Protein AF-A0A0L6VS07-F1 (afdb_monomer)

Sequence (181 aa):
RLATEENLHQKQARLDAAVGQQNQNPTPQIAPAPPTTSSPNYMVLAKPQPFNRTCGAGAETFVGQILLHTVTYPESFPTNSSKVAFAVSFMTDYA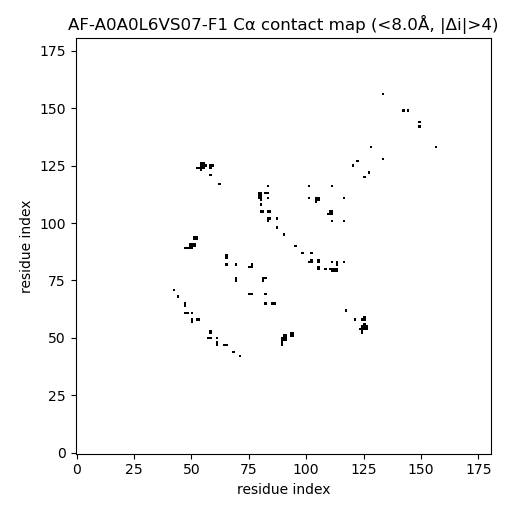TSWYQPYLMKVFNEEEVAFNKFLDNFNSIFFDQNHQHHVEFTLQFLRQTGTVFDFTQELNSHASTQHPVHLPPDYASDGPESSPEN

Secondary structure (DSSP, 8-state):
-HHHHHHHHHHHHHHHHHHHHTT-------PPPPP---------PPPPPPB----THHHHHHHHHHHHHHHH-TTT--SHHHHHHHHHHTB-GGGHHHHHHHHHHHHTT----HHHHHHHHHHHHS-THHHHHHHHHHHH----S-HHHHHHHHHHHHTTS--------------------

Solvent-accessible surface area (backbone atoms only — not comparable to full-atom values): 11532 Å² total; per-residue (Å²): 124,65,77,62,57,54,56,50,54,54,54,49,54,53,51,56,53,54,60,62,61,76,72,67,77,76,78,84,74,86,64,79,75,76,77,81,71,70,72,75,86,69,84,83,74,81,80,72,72,71,43,83,81,50,55,32,71,56,35,52,52,47,52,51,45,48,53,51,49,46,70,75,38,41,87,80,32,80,42,41,41,49,49,46,53,54,52,55,73,35,51,39,82,91,49,44,85,75,51,43,69,57,53,51,30,49,75,70,70,43,95,48,58,46,65,63,52,50,54,57,48,42,74,72,27,41,53,80,44,69,62,53,48,52,52,48,50,60,74,66,63,67,87,85,69,56,73,64,59,52,50,54,56,52,49,67,66,54,68,78,60,77,79,82,81,75,80,95,81,85,79,87,82,84,90,82,80,86,82,90,134

pLDDT: mean 73.07, std 17.61, range [37.69, 96.25]

InterPro domains:
  IPR005162 Retrotransposon-derived protein PEG10, N-terminal capsid-like domain [PF03732] (86-158)

Structure (mmCIF, N/CA/C/O backbone):
data_AF-A0A0L6VS07-F1
#
_entry.id   AF-A0A0L6VS07-F1
#
loop_
_atom_site.group_PDB
_atom_site.id
_atom_site.type_symbol
_atom_site.label_atom_id
_atom_site.label_alt_id
_atom_site.label_comp_id
_atom_site.label_asym_id
_atom_site.label_entity_id
_atom_site.label_seq_id
_atom_site.pdbx_PDB_ins_code
_atom_site.Cartn_x
_atom_site.Cartn_y
_atom_site.Cartn_z
_atom_site.occupancy
_atom_site.B_iso_or_equiv
_atom_site.auth_seq_id
_atom_site.auth_comp_id
_atom_site.auth_asym_id
_atom_site.auth_atom_id
_atom_site.pdbx_PDB_model_num
ATOM 1 N N . ARG A 1 1 ? 7.712 -14.337 71.228 1.00 56.78 1 ARG A N 1
ATOM 2 C CA . ARG A 1 1 ? 7.601 -15.714 70.682 1.00 56.78 1 ARG A CA 1
ATOM 3 C C . ARG A 1 1 ? 6.186 -16.046 70.173 1.00 56.78 1 ARG A C 1
ATOM 5 O O . ARG A 1 1 ? 6.110 -16.838 69.255 1.00 56.78 1 ARG A O 1
ATOM 12 N N . LEU A 1 2 ? 5.112 -15.393 70.658 1.00 57.91 2 LEU A N 1
ATOM 13 C CA . LEU A 1 2 ? 3.721 -15.639 70.212 1.00 57.91 2 LEU A CA 1
ATOM 14 C C . LEU A 1 2 ? 3.384 -15.223 68.760 1.00 57.91 2 LEU A C 1
ATOM 16 O O . LEU A 1 2 ? 2.646 -15.930 68.087 1.00 57.91 2 LEU A O 1
ATOM 20 N N . ALA A 1 3 ? 3.925 -14.108 68.252 1.00 60.81 3 ALA A N 1
ATOM 21 C CA . ALA A 1 3 ? 3.501 -13.552 66.954 1.00 60.81 3 ALA A CA 1
ATOM 22 C C . ALA A 1 3 ? 3.814 -14.450 65.735 1.00 60.81 3 ALA A C 1
ATOM 24 O O . ALA A 1 3 ? 3.214 -14.311 64.672 1.00 60.81 3 ALA A O 1
ATOM 25 N N . THR A 1 4 ? 4.766 -15.375 65.870 1.00 65.38 4 THR A N 1
ATOM 26 C CA . THR A 1 4 ? 5.178 -16.270 64.779 1.00 65.38 4 THR A CA 1
ATOM 27 C C . THR A 1 4 ? 4.277 -17.502 64.678 1.00 65.38 4 THR A C 1
ATOM 29 O O . THR A 1 4 ? 4.000 -17.966 63.574 1.00 65.38 4 THR A O 1
ATOM 32 N N . GLU A 1 5 ? 3.775 -18.005 65.807 1.00 70.19 5 GLU A N 1
ATOM 33 C CA . GLU A 1 5 ? 2.880 -19.169 65.848 1.00 70.19 5 GLU A CA 1
ATOM 34 C C . GLU A 1 5 ? 1.471 -18.814 65.361 1.00 70.19 5 GLU A C 1
ATOM 36 O O . GLU A 1 5 ? 0.843 -19.609 64.665 1.00 70.19 5 GLU A O 1
ATOM 41 N N . GLU A 1 6 ? 0.996 -17.599 65.644 1.00 73.75 6 GLU A N 1
ATOM 42 C CA . GLU A 1 6 ? -0.295 -17.106 65.150 1.00 73.75 6 GLU A CA 1
ATOM 43 C C . GLU A 1 6 ? -0.308 -16.988 63.615 1.00 73.75 6 GLU A C 1
ATOM 45 O O . GLU A 1 6 ? -1.257 -17.415 62.953 1.00 73.75 6 GLU A O 1
ATOM 50 N N . ASN A 1 7 ? 0.796 -16.520 63.018 1.00 76.50 7 ASN A N 1
ATOM 51 C CA . ASN A 1 7 ? 0.923 -16.430 61.561 1.00 76.50 7 ASN A CA 1
ATOM 52 C C . ASN A 1 7 ? 0.894 -17.809 60.881 1.00 76.50 7 ASN A C 1
ATOM 54 O O . ASN A 1 7 ? 0.368 -17.942 59.775 1.00 76.50 7 ASN A O 1
ATOM 58 N N . LEU A 1 8 ? 1.449 -18.832 61.538 1.00 77.88 8 LEU A N 1
ATOM 59 C CA . LEU A 1 8 ? 1.478 -20.195 61.013 1.00 77.88 8 LEU A CA 1
ATOM 60 C C . LEU A 1 8 ? 0.082 -20.831 61.041 1.00 77.88 8 LEU A C 1
ATOM 62 O O . LEU A 1 8 ? -0.368 -21.357 60.023 1.00 77.88 8 LEU A O 1
ATOM 66 N N . HIS A 1 9 ? -0.637 -20.702 62.160 1.00 81.50 9 HIS A N 1
ATOM 67 C CA . HIS A 1 9 ? -2.010 -21.203 62.277 1.00 81.50 9 HIS A CA 1
ATOM 68 C C . HIS A 1 9 ? -2.953 -20.520 61.284 1.00 81.50 9 HIS A C 1
ATOM 70 O O . HIS A 1 9 ? -3.783 -21.179 60.659 1.00 81.50 9 HIS A O 1
ATOM 76 N N . GLN A 1 10 ? -2.791 -19.213 61.064 1.00 79.81 10 GLN A N 1
ATOM 77 C CA . GLN A 1 10 ? -3.632 -18.491 60.117 1.00 79.81 10 GLN A CA 1
ATOM 78 C C . GLN A 1 10 ? -3.343 -18.866 58.659 1.00 79.81 10 GLN A C 1
ATOM 80 O O . GLN A 1 10 ? -4.262 -18.920 57.841 1.00 79.81 10 GLN A O 1
ATOM 85 N N . LYS A 1 11 ? -2.085 -19.167 58.317 1.00 82.88 11 LYS A N 1
ATOM 86 C CA . LYS A 1 11 ? -1.737 -19.683 56.986 1.00 82.88 11 LYS A CA 1
ATOM 87 C C . LYS A 1 11 ? -2.314 -21.077 56.747 1.00 82.88 11 LYS A C 1
ATOM 89 O O . LYS A 1 11 ? -2.830 -21.314 55.657 1.00 82.88 11 LYS A O 1
ATOM 94 N N . GLN A 1 12 ? -2.303 -21.947 57.758 1.00 81.69 12 GLN A N 1
ATOM 95 C CA . GLN A 1 12 ? -2.906 -23.277 57.655 1.00 81.69 12 GLN A CA 1
ATOM 96 C C . GLN A 1 12 ? -4.430 -23.195 57.493 1.00 81.69 12 GLN A C 1
ATOM 98 O O . GLN A 1 12 ? -4.976 -23.786 56.566 1.00 81.69 12 GLN A O 1
ATOM 103 N N . ALA A 1 13 ? -5.104 -22.355 58.285 1.00 80.19 13 ALA A N 1
ATOM 104 C CA . ALA A 1 13 ? -6.550 -22.152 58.173 1.00 80.19 13 ALA A CA 1
ATOM 105 C C . ALA A 1 13 ? -6.982 -21.654 56.779 1.00 80.19 13 ALA A C 1
ATOM 107 O O . ALA A 1 13 ? -8.045 -22.026 56.283 1.00 80.19 13 ALA A O 1
ATOM 108 N N . ARG A 1 14 ? -6.153 -20.834 56.113 1.00 81.00 14 ARG A N 1
ATOM 109 C CA . ARG A 1 14 ? -6.423 -20.371 54.739 1.00 81.00 14 ARG A CA 1
ATOM 110 C C . ARG A 1 14 ? -6.231 -21.465 53.687 1.00 81.00 14 ARG A C 1
ATOM 112 O O . ARG A 1 14 ? -6.944 -21.447 52.689 1.00 81.00 14 ARG A O 1
ATOM 119 N N . LEU A 1 15 ? -5.300 -22.396 53.900 1.00 74.38 15 LEU A N 1
ATOM 120 C CA . LEU A 1 15 ? -5.111 -23.557 53.025 1.00 74.38 15 LEU A CA 1
ATOM 121 C C . LEU A 1 15 ? -6.268 -24.551 53.175 1.00 74.38 15 LEU A C 1
ATOM 123 O O . LEU A 1 15 ? -6.828 -24.980 52.169 1.00 74.38 15 LEU A O 1
ATOM 127 N N . ASP A 1 16 ? -6.697 -24.830 54.406 1.00 72.69 16 ASP A N 1
ATOM 128 C CA . ASP A 1 16 ? -7.802 -25.758 54.675 1.00 72.69 16 ASP A CA 1
ATOM 129 C C . ASP A 1 16 ? -9.143 -25.213 54.141 1.00 72.69 16 ASP A C 1
ATOM 131 O O . ASP A 1 16 ? -9.945 -25.955 53.569 1.00 72.69 16 ASP A O 1
ATOM 135 N N . ALA A 1 17 ? -9.357 -23.893 54.231 1.00 68.94 17 ALA A N 1
ATOM 136 C CA . ALA A 1 17 ? -10.516 -23.227 53.635 1.00 68.94 17 ALA A CA 1
ATOM 137 C C . ALA A 1 17 ? -10.525 -23.305 52.096 1.00 68.94 17 ALA A C 1
ATOM 139 O O . ALA A 1 17 ? -11.590 -23.461 51.498 1.00 68.94 17 ALA A O 1
ATOM 140 N N . ALA A 1 18 ? -9.354 -23.241 51.452 1.00 63.47 18 ALA A N 1
ATOM 141 C CA . ALA A 1 18 ? -9.233 -23.352 49.998 1.00 63.47 18 ALA A CA 1
ATOM 142 C C . ALA A 1 18 ? -9.493 -24.786 49.500 1.00 63.47 18 ALA A C 1
ATOM 144 O O . ALA A 1 18 ? -10.136 -24.973 48.468 1.00 63.47 18 ALA A O 1
ATOM 145 N N . VAL A 1 19 ? -9.070 -25.802 50.262 1.00 61.16 19 VAL A N 1
ATOM 146 C CA . VAL A 1 19 ? -9.335 -27.219 49.947 1.00 61.16 19 VAL A CA 1
ATOM 147 C C . VAL A 1 19 ? -10.829 -27.549 50.073 1.00 61.16 19 VAL A C 1
ATOM 149 O O . VAL A 1 19 ? -11.368 -28.287 49.249 1.00 61.16 19 VAL A O 1
ATOM 152 N N . GLY A 1 20 ? -11.533 -26.958 51.045 1.00 55.53 20 GLY A N 1
ATOM 153 C CA . GLY A 1 20 ? -12.981 -27.140 51.216 1.00 55.53 20 GLY A CA 1
ATOM 154 C C . GLY A 1 20 ? -13.836 -26.586 50.065 1.00 55.53 20 GLY A C 1
ATOM 155 O O . GLY A 1 20 ? -14.909 -27.121 49.788 1.00 55.53 20 GLY A O 1
ATOM 156 N N . GLN A 1 21 ? -13.362 -25.553 49.358 1.00 56.59 21 GLN A N 1
ATOM 157 C CA . GLN A 1 21 ? -14.087 -24.948 48.231 1.00 56.59 21 GLN A CA 1
ATOM 158 C C . GLN A 1 21 ? -13.953 -25.736 46.920 1.00 56.59 21 GLN A C 1
ATOM 160 O O . GLN A 1 21 ? -14.794 -25.589 46.037 1.00 56.59 21 GLN A O 1
ATOM 165 N N . GLN A 1 22 ? -12.945 -26.604 46.788 1.00 52.81 22 GLN A N 1
ATOM 166 C CA . GLN A 1 22 ? -12.678 -27.319 45.536 1.00 52.81 22 GLN A CA 1
ATOM 167 C C . GLN A 1 22 ? -13.591 -28.545 45.310 1.00 52.81 22 GLN A C 1
ATOM 169 O O . GLN A 1 22 ? -13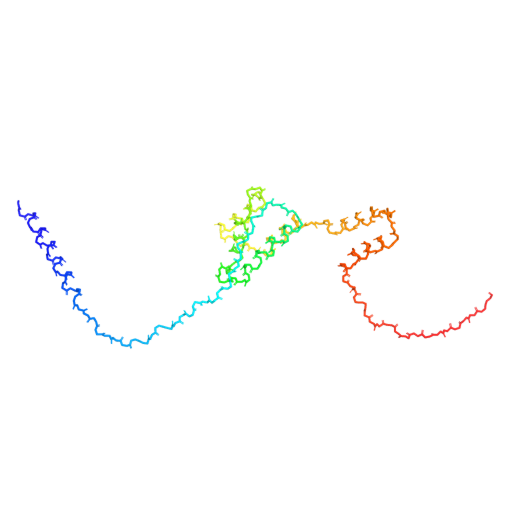.591 -29.111 44.221 1.00 52.81 22 GLN A O 1
ATOM 174 N N . ASN A 1 23 ? -14.406 -28.927 46.304 1.00 51.53 23 ASN A N 1
ATOM 175 C CA . ASN A 1 23 ? -15.312 -30.085 46.241 1.00 51.53 23 ASN A CA 1
ATOM 176 C C . ASN A 1 23 ? -16.808 -29.736 46.131 1.00 51.53 23 ASN A C 1
ATOM 178 O O . ASN A 1 23 ? -17.651 -30.630 46.216 1.00 51.53 23 ASN A O 1
ATOM 182 N N . GLN A 1 24 ? -17.173 -28.471 45.909 1.00 52.88 24 GLN A N 1
ATOM 183 C CA . GLN A 1 24 ? -18.554 -28.122 45.569 1.00 52.88 24 GLN A CA 1
ATOM 184 C C . GLN A 1 24 ? -18.716 -28.099 44.051 1.00 52.88 24 GLN A C 1
ATOM 186 O O . GLN A 1 24 ? -18.474 -27.093 43.394 1.00 52.88 24 GLN A O 1
ATOM 191 N N . ASN A 1 25 ? -19.108 -29.245 43.498 1.00 44.06 25 ASN A N 1
ATOM 192 C CA . ASN A 1 25 ? -19.519 -29.360 42.106 1.00 44.06 25 ASN A CA 1
ATOM 193 C C . ASN A 1 25 ? -20.808 -28.535 41.901 1.00 44.06 25 ASN A C 1
ATOM 195 O O . ASN A 1 25 ? -21.815 -28.852 42.542 1.00 44.06 25 ASN A O 1
ATOM 199 N N . PRO A 1 26 ? -20.830 -27.492 41.052 1.00 53.81 26 PRO A N 1
ATOM 200 C CA . PRO A 1 26 ? -22.074 -26.831 40.695 1.00 53.81 26 PRO A CA 1
ATOM 201 C C . PRO A 1 26 ? -22.934 -27.818 39.902 1.00 53.81 26 PRO A C 1
ATOM 203 O O . PRO A 1 26 ? -22.490 -28.391 38.908 1.00 53.81 26 PRO A O 1
ATOM 206 N N . THR A 1 27 ? -24.172 -28.026 40.338 1.00 47.81 27 THR A N 1
ATOM 207 C CA . THR A 1 27 ? -25.216 -28.709 39.565 1.00 47.81 27 THR A CA 1
ATOM 208 C C . THR A 1 27 ? -25.224 -28.160 38.130 1.00 47.81 27 THR A C 1
ATOM 210 O O . THR A 1 27 ? -25.251 -26.935 37.982 1.00 47.81 27 THR A O 1
ATOM 213 N N . PRO A 1 28 ? -25.206 -28.988 37.067 1.00 47.09 28 PRO A N 1
ATOM 214 C CA . PRO A 1 28 ? -25.203 -28.471 35.704 1.00 47.09 28 PRO A CA 1
ATOM 215 C C . PRO A 1 28 ? -26.540 -27.783 35.405 1.00 47.09 28 PRO A C 1
ATOM 217 O O . PRO A 1 28 ? -27.541 -28.429 35.099 1.00 47.09 28 PRO A O 1
ATOM 220 N N . GLN A 1 29 ? -26.563 -26.451 35.492 1.00 52.00 29 GLN A N 1
ATOM 221 C CA . GLN A 1 29 ? -27.559 -25.653 34.789 1.00 52.00 29 GLN A CA 1
ATOM 222 C C . GLN A 1 29 ? -27.339 -25.882 33.295 1.00 52.00 29 GLN A C 1
ATOM 224 O O . GLN A 1 29 ? -26.266 -25.588 32.768 1.00 52.00 29 GLN A O 1
ATOM 229 N N . ILE A 1 30 ? -28.358 -26.400 32.611 1.00 51.53 30 ILE A N 1
ATOM 230 C CA . ILE A 1 30 ? -28.407 -26.415 31.150 1.00 51.53 30 ILE A CA 1
ATOM 231 C C . ILE A 1 30 ? -28.605 -24.960 30.713 1.00 51.53 30 ILE A C 1
ATOM 233 O O . ILE A 1 30 ? -29.724 -24.494 30.507 1.00 51.53 30 ILE A O 1
ATOM 237 N N . ALA A 1 31 ? -27.508 -24.210 30.652 1.00 59.06 31 ALA A N 1
ATOM 238 C CA . ALA A 1 31 ? -27.459 -22.979 29.888 1.00 59.06 31 ALA A CA 1
ATOM 239 C C . ALA A 1 31 ? -27.612 -23.352 28.402 1.00 59.06 31 ALA A C 1
ATOM 241 O O . ALA A 1 31 ? -27.046 -24.366 27.976 1.00 59.06 31 ALA A O 1
ATOM 242 N N . PRO A 1 32 ? -28.356 -22.572 27.598 1.00 60.72 32 PRO A N 1
ATOM 243 C CA . PRO A 1 32 ? -28.277 -22.688 26.150 1.00 60.72 32 PRO A CA 1
ATOM 244 C C . PRO A 1 32 ? -26.802 -22.642 25.752 1.00 60.72 32 PRO A C 1
ATOM 246 O O . PRO A 1 32 ? -26.064 -21.783 26.241 1.00 60.72 32 PRO A O 1
ATOM 249 N N . ALA A 1 33 ? -26.362 -23.585 24.918 1.00 56.91 33 ALA A N 1
ATOM 250 C CA . ALA A 1 33 ? -24.998 -23.580 24.415 1.00 56.91 33 ALA A CA 1
ATOM 251 C C . ALA A 1 33 ? -24.686 -22.183 23.843 1.00 56.91 33 ALA A C 1
ATOM 253 O O . ALA A 1 33 ? -25.534 -21.636 23.126 1.00 56.91 33 ALA A O 1
ATOM 254 N N . PRO A 1 34 ? -23.519 -21.582 24.154 1.00 65.00 34 PRO A N 1
ATOM 255 C CA . PRO A 1 34 ? -23.107 -20.370 23.464 1.00 65.00 34 PRO A CA 1
ATOM 256 C C . PRO A 1 34 ? -23.174 -20.654 21.958 1.00 65.00 34 PRO A C 1
ATOM 258 O O . PRO A 1 34 ? -22.781 -21.753 21.544 1.00 65.00 34 PRO A O 1
ATOM 261 N N . PRO A 1 35 ? -23.716 -19.729 21.142 1.00 57.66 35 PRO A N 1
ATOM 262 C CA . PRO A 1 35 ? -23.771 -19.928 19.704 1.00 57.66 35 PRO A CA 1
ATOM 263 C C . PRO A 1 35 ? -22.368 -20.298 19.243 1.00 57.66 35 PRO A C 1
ATOM 265 O O . PRO A 1 35 ? -21.402 -19.610 19.574 1.00 57.66 35 PRO A O 1
ATOM 268 N N . THR A 1 36 ? -22.253 -21.425 18.542 1.00 49.78 36 THR A N 1
ATOM 269 C CA . THR A 1 36 ? -21.009 -21.813 17.894 1.00 49.78 36 THR A CA 1
ATOM 270 C C . THR A 1 36 ? -20.692 -20.690 16.923 1.00 49.78 36 THR A C 1
ATOM 272 O O . THR A 1 36 ? -21.304 -20.584 15.861 1.00 49.78 36 THR A O 1
ATOM 275 N N . THR A 1 37 ? -19.799 -19.785 17.315 1.00 47.12 37 THR A N 1
ATOM 276 C CA . THR A 1 37 ? -19.224 -18.837 16.383 1.00 47.12 37 THR A CA 1
ATOM 277 C C . THR A 1 37 ? -18.450 -19.703 15.410 1.00 47.12 37 THR A C 1
ATOM 279 O O . THR A 1 37 ? -17.384 -20.228 15.722 1.00 47.12 37 THR A O 1
ATOM 282 N N . SER A 1 38 ? -19.043 -19.940 14.239 1.00 52.75 38 SER A N 1
ATOM 283 C CA . SER A 1 38 ? -18.270 -20.335 13.075 1.00 52.75 38 SER A CA 1
ATOM 284 C C . SER A 1 38 ? -17.109 -19.357 13.042 1.00 52.75 38 SER A C 1
ATOM 286 O O . SER A 1 38 ? -17.338 -18.160 12.863 1.00 52.75 38 SER A O 1
ATOM 288 N N . SER A 1 39 ? -15.884 -19.831 13.277 1.00 60.00 39 SER A N 1
ATOM 289 C CA . SER A 1 39 ? -14.716 -19.038 12.923 1.00 60.00 39 SER A CA 1
ATOM 290 C C . SER A 1 39 ? -14.965 -18.592 11.484 1.00 60.00 39 SER A C 1
ATOM 292 O O . SER A 1 39 ? -15.303 -19.448 10.655 1.00 60.00 39 SER A O 1
ATOM 294 N N . PRO A 1 40 ? -14.959 -17.282 11.187 1.00 62.25 40 PRO A N 1
ATOM 295 C CA . PRO A 1 40 ? -15.149 -16.858 9.816 1.00 62.25 40 PRO A CA 1
ATOM 296 C C . PRO A 1 40 ? -14.072 -17.575 9.006 1.00 62.25 40 PRO A C 1
ATOM 298 O O . PRO A 1 40 ? -12.899 -17.544 9.381 1.00 62.25 40 PRO A O 1
ATOM 301 N N . ASN A 1 41 ? -14.474 -18.301 7.961 1.00 64.12 41 ASN A N 1
ATOM 302 C CA . ASN A 1 41 ? -13.536 -18.859 6.995 1.00 64.12 41 ASN A CA 1
ATOM 303 C C . ASN A 1 41 ? -12.871 -17.667 6.304 1.00 64.12 41 ASN A C 1
ATOM 305 O O . ASN A 1 41 ? -13.348 -17.192 5.276 1.00 64.12 41 ASN A O 1
ATOM 309 N N . TYR A 1 42 ? -11.825 -17.118 6.918 1.00 66.31 42 TYR A N 1
ATOM 310 C CA . TYR A 1 42 ? -11.081 -16.020 6.340 1.00 66.31 42 TYR A CA 1
ATOM 311 C C . TYR A 1 42 ? -10.216 -16.598 5.226 1.00 66.31 42 TYR A C 1
ATOM 313 O O . TYR A 1 42 ? -9.441 -17.535 5.427 1.00 66.31 42 TYR A O 1
ATOM 321 N N . MET A 1 43 ? -10.372 -16.052 4.021 1.00 79.56 43 MET A N 1
ATOM 322 C CA . MET A 1 43 ? -9.440 -16.325 2.934 1.00 79.56 43 MET A CA 1
ATOM 323 C C . MET A 1 43 ? -8.046 -15.926 3.420 1.00 79.56 43 MET A C 1
ATOM 325 O O . MET A 1 43 ? -7.904 -14.842 3.972 1.00 79.56 43 MET A O 1
ATOM 329 N N . VAL A 1 44 ? -7.032 -16.779 3.274 1.00 85.56 44 VAL A N 1
ATOM 330 C CA . VAL A 1 44 ? -5.654 -16.474 3.698 1.00 85.56 44 VAL A CA 1
ATOM 331 C C . VAL A 1 44 ? -4.879 -15.943 2.500 1.00 85.56 44 VAL A C 1
ATOM 333 O O . VAL A 1 44 ? -4.605 -16.684 1.560 1.00 85.56 44 VAL A O 1
ATOM 336 N N . LEU A 1 45 ? -4.530 -14.659 2.526 1.00 87.00 45 LEU A N 1
ATOM 337 C CA . LEU A 1 45 ? -3.692 -14.030 1.514 1.00 87.00 45 LEU A CA 1
ATOM 338 C C . LEU A 1 45 ? -2.215 -14.169 1.872 1.00 87.00 45 LEU A C 1
ATOM 340 O O . LEU A 1 45 ? -1.821 -14.089 3.037 1.00 87.00 45 LEU A O 1
ATOM 344 N N . ALA A 1 46 ? -1.379 -14.311 0.844 1.00 88.62 46 ALA A N 1
ATOM 345 C CA . ALA A 1 46 ? 0.063 -14.214 1.008 1.00 88.62 46 ALA A CA 1
ATOM 346 C C . ALA A 1 46 ? 0.446 -12.824 1.538 1.00 88.62 46 ALA A C 1
ATOM 348 O O . ALA A 1 46 ? -0.137 -11.810 1.147 1.00 88.62 46 ALA A O 1
ATOM 349 N N . LYS A 1 47 ? 1.448 -12.778 2.418 1.00 90.12 47 LYS A N 1
ATOM 350 C CA . LYS A 1 47 ? 2.012 -11.528 2.935 1.00 90.12 47 LYS A CA 1
ATOM 351 C C . LYS A 1 47 ? 2.538 -10.668 1.767 1.00 90.12 47 LYS A C 1
ATOM 353 O O . LYS A 1 47 ? 3.223 -11.226 0.905 1.00 90.12 47 LYS A O 1
ATOM 358 N N . PRO A 1 48 ? 2.263 -9.349 1.738 1.00 91.00 48 PRO A N 1
ATOM 359 C CA . PRO A 1 48 ? 2.822 -8.471 0.721 1.00 91.00 48 PRO A CA 1
ATOM 360 C C . PRO A 1 48 ? 4.350 -8.520 0.690 1.00 91.00 48 PRO A C 1
ATOM 362 O O . PRO A 1 48 ? 5.009 -8.687 1.722 1.00 91.00 48 PRO A O 1
ATOM 365 N N . GLN A 1 49 ? 4.912 -8.374 -0.504 1.00 90.81 49 GLN A N 1
ATOM 366 C CA . GLN A 1 49 ? 6.358 -8.300 -0.679 1.00 90.81 49 GLN A CA 1
ATOM 367 C C . GLN A 1 49 ? 6.874 -6.929 -0.214 1.00 90.81 49 GLN A C 1
ATOM 369 O O . GLN A 1 49 ? 6.209 -5.920 -0.464 1.00 90.81 49 GLN A O 1
ATOM 374 N N . PRO A 1 50 ? 8.049 -6.856 0.441 1.00 91.56 50 PRO A N 1
ATOM 375 C CA . PRO A 1 50 ? 8.664 -5.577 0.767 1.00 91.56 50 PRO A CA 1
ATOM 376 C C . PRO A 1 50 ? 8.923 -4.740 -0.490 1.00 91.56 50 PRO A C 1
ATOM 378 O O . PRO A 1 50 ? 9.476 -5.232 -1.474 1.00 91.56 50 PRO A O 1
ATOM 381 N N . PHE A 1 51 ? 8.560 -3.462 -0.450 1.00 88.56 51 PHE A N 1
ATOM 382 C CA . PHE A 1 51 ? 8.759 -2.532 -1.551 1.00 88.56 51 PHE A CA 1
ATOM 383 C C . PHE A 1 51 ? 10.111 -1.822 -1.430 1.00 88.56 51 PHE A C 1
ATOM 385 O O . PHE A 1 51 ? 10.391 -1.117 -0.454 1.00 88.56 51 PHE A O 1
ATOM 392 N N . ASN A 1 52 ? 10.950 -1.992 -2.452 1.00 85.31 52 ASN A N 1
ATOM 393 C CA . ASN A 1 52 ? 12.307 -1.448 -2.543 1.00 85.31 52 ASN A CA 1
ATOM 394 C C . ASN A 1 52 ? 12.432 -0.284 -3.537 1.00 85.31 52 ASN A C 1
ATOM 396 O O . ASN A 1 52 ? 13.522 -0.039 -4.051 1.00 85.31 52 ASN A O 1
ATOM 400 N N . ARG A 1 53 ? 11.333 0.442 -3.794 1.00 75.62 53 ARG A N 1
ATOM 401 C CA . ARG A 1 53 ? 11.314 1.614 -4.685 1.00 75.62 53 ARG A CA 1
ATOM 402 C C . ARG A 1 53 ? 11.450 1.289 -6.181 1.00 75.62 53 ARG A C 1
ATOM 404 O O . ARG A 1 53 ? 11.857 2.146 -6.960 1.00 75.62 53 ARG A O 1
ATOM 411 N N . THR A 1 54 ? 11.111 0.070 -6.591 1.00 76.94 54 THR A N 1
ATOM 412 C CA . THR A 1 54 ? 11.043 -0.302 -8.011 1.00 76.94 54 THR A CA 1
ATOM 413 C C . THR A 1 54 ? 9.878 0.419 -8.694 1.00 76.94 54 THR A C 1
ATOM 415 O O . THR A 1 54 ? 8.730 0.265 -8.284 1.00 76.94 54 THR A O 1
ATOM 418 N N . CYS A 1 55 ? 10.166 1.226 -9.719 1.00 81.69 55 CYS A N 1
ATOM 419 C CA . CYS A 1 55 ? 9.132 1.889 -10.519 1.00 81.69 55 CYS A CA 1
ATOM 420 C C . CYS A 1 55 ? 8.438 0.911 -11.487 1.00 81.69 55 CYS A C 1
ATOM 422 O O . CYS A 1 55 ? 8.951 -0.177 -11.762 1.00 81.69 55 CYS A O 1
ATOM 424 N N . GLY A 1 56 ? 7.278 1.308 -12.016 1.00 82.12 56 GLY A N 1
ATOM 425 C CA . GLY A 1 56 ? 6.517 0.525 -12.995 1.00 82.12 56 GLY A CA 1
ATOM 426 C C . GLY A 1 56 ? 5.875 -0.720 -12.375 1.00 82.12 56 GLY A C 1
ATOM 427 O O . GLY A 1 56 ? 5.273 -0.643 -11.305 1.00 82.12 56 GLY A O 1
ATOM 428 N N . ALA A 1 57 ? 6.034 -1.884 -13.010 1.00 83.69 57 ALA A N 1
ATOM 429 C CA . ALA A 1 57 ? 5.345 -3.125 -12.630 1.00 83.69 57 ALA A CA 1
ATOM 430 C C . ALA A 1 57 ? 5.521 -3.537 -11.150 1.00 83.69 57 ALA A C 1
ATOM 432 O O . ALA A 1 57 ? 4.617 -4.123 -10.547 1.00 83.69 57 ALA A O 1
ATOM 433 N N . GLY A 1 58 ? 6.670 -3.224 -10.536 1.00 85.44 58 GLY A N 1
ATOM 43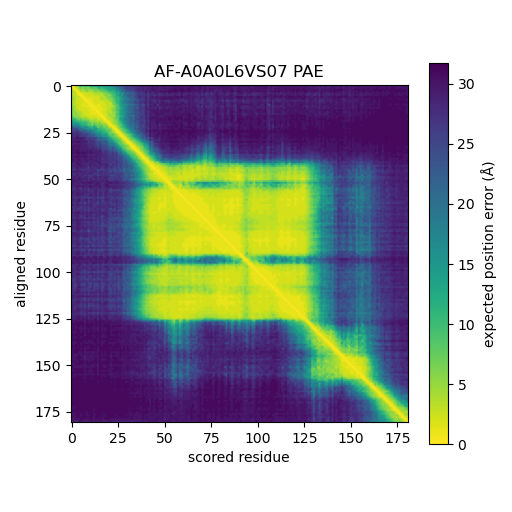4 C CA . GLY A 1 58 ? 6.905 -3.476 -9.108 1.00 85.44 58 GLY A CA 1
ATOM 435 C C . GLY A 1 58 ? 6.005 -2.629 -8.200 1.00 85.44 58 GLY A C 1
ATOM 436 O O . GLY A 1 58 ? 5.428 -3.145 -7.239 1.00 85.44 58 GLY A O 1
ATOM 437 N N . ALA A 1 59 ? 5.829 -1.351 -8.540 1.00 88.19 59 ALA A N 1
ATOM 438 C CA . ALA A 1 59 ? 4.953 -0.419 -7.837 1.00 88.19 59 ALA A CA 1
ATOM 439 C C . ALA A 1 59 ? 3.473 -0.805 -7.991 1.00 88.19 59 ALA A C 1
ATOM 441 O O . ALA A 1 59 ? 2.730 -0.805 -7.009 1.00 88.19 59 ALA A O 1
ATOM 442 N N . GLU A 1 60 ? 3.063 -1.206 -9.196 1.00 86.69 60 GLU A N 1
ATOM 443 C CA . GLU A 1 60 ? 1.706 -1.693 -9.475 1.00 86.69 60 GLU A CA 1
ATOM 444 C C . GLU A 1 60 ? 1.380 -2.956 -8.674 1.00 86.69 60 GLU A C 1
ATOM 446 O O . GLU A 1 60 ? 0.341 -3.036 -8.014 1.00 86.69 60 GLU A O 1
ATOM 451 N N . THR A 1 61 ? 2.300 -3.926 -8.674 1.00 90.38 61 THR A N 1
ATOM 452 C CA . THR A 1 61 ? 2.151 -5.177 -7.918 1.00 90.38 61 THR A CA 1
ATOM 453 C C . THR A 1 61 ? 2.009 -4.900 -6.425 1.00 90.38 61 THR A C 1
ATOM 455 O O . THR A 1 61 ? 1.149 -5.485 -5.762 1.00 90.38 61 THR A O 1
ATOM 458 N N . PHE A 1 62 ? 2.824 -3.990 -5.891 1.00 91.25 62 PHE A N 1
ATOM 459 C CA . PHE A 1 62 ? 2.752 -3.590 -4.492 1.00 91.25 62 PHE A CA 1
ATOM 460 C C . PHE A 1 62 ? 1.387 -2.977 -4.145 1.00 91.25 62 PHE A C 1
ATOM 462 O O . PHE A 1 62 ? 0.724 -3.450 -3.221 1.00 91.25 62 PHE A O 1
ATOM 469 N N . VAL A 1 63 ? 0.923 -1.983 -4.912 1.00 91.25 63 VAL A N 1
ATOM 470 C CA . VAL A 1 63 ? -0.395 -1.354 -4.702 1.00 91.25 63 VAL A CA 1
ATOM 471 C C . VAL A 1 63 ? -1.515 -2.387 -4.788 1.00 91.25 63 VAL A C 1
ATOM 473 O O . VAL A 1 63 ? -2.390 -2.407 -3.921 1.00 91.25 63 VAL A O 1
ATOM 476 N N . GLY A 1 64 ? -1.460 -3.291 -5.769 1.00 91.12 64 GLY A N 1
ATOM 477 C CA . GLY A 1 64 ? -2.424 -4.380 -5.915 1.00 91.12 64 GLY A CA 1
ATOM 478 C C . GLY A 1 64 ? -2.496 -5.276 -4.676 1.00 91.12 64 GLY A C 1
ATOM 479 O O . GLY A 1 64 ? -3.589 -5.569 -4.194 1.00 91.12 64 GLY A O 1
ATOM 480 N N . GLN A 1 65 ? -1.349 -5.656 -4.104 1.00 92.12 65 GLN A N 1
ATOM 481 C CA . GLN A 1 65 ? -1.297 -6.451 -2.871 1.00 92.12 65 GLN A CA 1
ATOM 482 C C . GLN A 1 65 ? -1.877 -5.697 -1.669 1.00 92.12 65 GLN A C 1
ATOM 484 O O . GLN A 1 65 ? -2.649 -6.279 -0.906 1.00 92.12 65 GLN A O 1
ATOM 489 N N . ILE A 1 66 ? -1.556 -4.408 -1.507 1.00 93.44 66 ILE A N 1
ATOM 490 C CA . ILE A 1 66 ? -2.116 -3.588 -0.425 1.00 93.44 66 ILE A CA 1
ATOM 491 C C . ILE A 1 66 ? -3.638 -3.491 -0.559 1.00 93.44 66 ILE A C 1
ATOM 493 O O . ILE A 1 66 ? -4.351 -3.792 0.399 1.00 93.44 66 ILE A O 1
ATOM 497 N N . LEU A 1 67 ? -4.150 -3.128 -1.740 1.00 93.44 67 LEU A N 1
ATOM 498 C CA . LEU A 1 67 ? -5.593 -3.037 -1.972 1.00 93.44 67 LEU A CA 1
ATOM 499 C C . LEU A 1 67 ? -6.273 -4.371 -1.669 1.00 93.44 67 LEU A C 1
ATOM 501 O O . LEU A 1 67 ? -7.234 -4.390 -0.901 1.00 93.44 67 LEU A O 1
ATOM 505 N N . LEU A 1 68 ? -5.731 -5.476 -2.189 1.00 91.5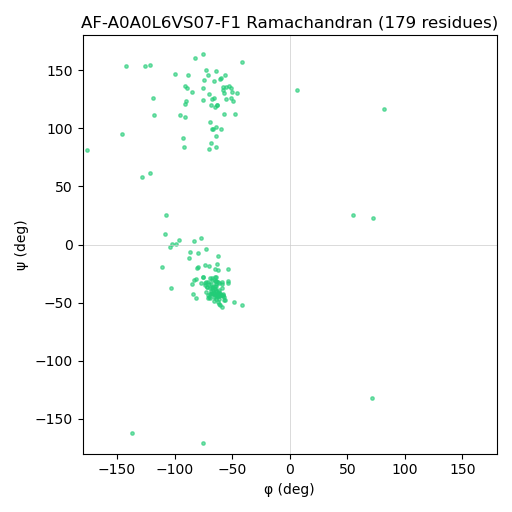6 68 LEU A N 1
ATOM 506 C CA . LEU A 1 68 ? -6.288 -6.813 -2.005 1.00 91.56 68 LEU A CA 1
ATOM 507 C C . LEU A 1 68 ? -6.403 -7.202 -0.522 1.00 91.56 68 LEU A C 1
ATOM 509 O O . LEU A 1 68 ? -7.442 -7.717 -0.106 1.00 91.56 68 LEU A O 1
ATOM 513 N N . HIS A 1 69 ? -5.387 -6.911 0.295 1.00 91.94 69 HIS A N 1
ATOM 514 C CA . HIS A 1 69 ? -5.447 -7.137 1.745 1.00 91.94 69 HIS A CA 1
ATOM 515 C C . HIS A 1 69 ? -6.511 -6.273 2.420 1.00 91.94 69 HIS A C 1
ATOM 517 O O . HIS A 1 69 ? -7.306 -6.783 3.208 1.00 91.94 69 HIS A O 1
ATOM 523 N N . THR A 1 70 ? -6.576 -4.985 2.082 1.00 92.06 70 THR A N 1
ATOM 524 C CA . THR A 1 70 ? -7.522 -4.063 2.731 1.00 92.06 70 THR A CA 1
ATOM 525 C C . THR A 1 70 ? -8.986 -4.365 2.415 1.00 92.06 70 THR A C 1
ATOM 527 O O . THR A 1 70 ? -9.842 -4.126 3.264 1.00 92.06 70 THR A O 1
ATOM 530 N N . VAL A 1 71 ? -9.286 -4.908 1.228 1.00 87.50 71 VAL A N 1
ATOM 531 C CA . VAL A 1 71 ? -10.654 -5.314 0.858 1.00 87.50 71 VAL A CA 1
ATOM 532 C C . VAL A 1 71 ? -11.016 -6.701 1.378 1.00 87.50 71 VAL A C 1
ATOM 534 O O . VAL A 1 71 ? -12.181 -6.950 1.667 1.00 87.50 71 VAL A O 1
ATOM 537 N N . THR A 1 72 ? -10.033 -7.596 1.514 1.00 85.94 72 THR A N 1
ATOM 538 C CA . THR A 1 72 ? -10.257 -8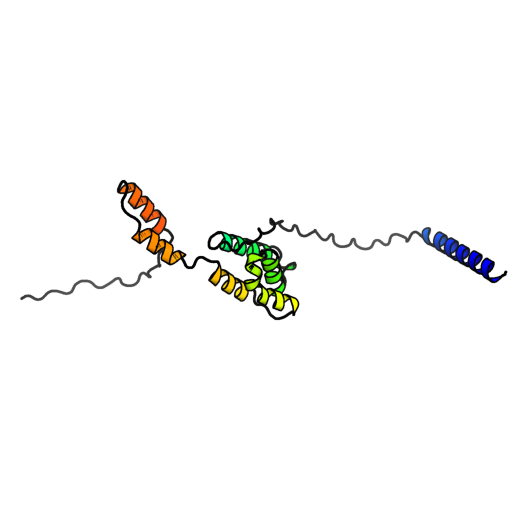.964 2.011 1.00 85.94 72 THR A CA 1
ATOM 539 C C . THR A 1 72 ? -10.433 -8.991 3.527 1.00 85.94 72 THR A C 1
ATOM 541 O O . THR A 1 72 ? -11.214 -9.791 4.036 1.00 85.94 72 THR A O 1
ATOM 544 N N . TYR A 1 73 ? -9.756 -8.091 4.248 1.00 90.94 73 TYR A N 1
ATOM 545 C CA . TYR A 1 73 ? -9.812 -8.000 5.710 1.00 90.94 73 TYR A CA 1
ATOM 546 C C . TYR A 1 73 ? -10.297 -6.622 6.186 1.00 90.94 73 TYR A C 1
ATOM 548 O O . TYR A 1 73 ? -9.569 -5.915 6.888 1.00 90.94 73 TYR A O 1
ATOM 556 N N . PRO A 1 74 ? -11.528 -6.207 5.840 1.00 90.06 74 PRO A N 1
ATOM 557 C CA . PRO A 1 74 ? -12.019 -4.869 6.168 1.00 90.06 74 PRO A CA 1
ATOM 558 C C . PRO A 1 74 ? -12.087 -4.626 7.682 1.00 90.06 74 PRO A C 1
ATOM 560 O O . PRO A 1 74 ? -11.821 -3.516 8.135 1.00 90.06 74 PRO A O 1
ATOM 563 N N . GLU A 1 75 ? -12.362 -5.667 8.474 1.00 92.50 75 GLU A N 1
ATOM 564 C CA . GLU A 1 75 ? -12.374 -5.594 9.942 1.00 92.50 75 GLU A CA 1
ATOM 565 C C . GLU A 1 75 ? -10.980 -5.347 10.536 1.00 92.50 75 GLU A C 1
ATOM 567 O O . GLU A 1 75 ? -10.859 -4.732 11.593 1.00 92.50 75 GLU A O 1
ATOM 572 N N . SER A 1 76 ? -9.918 -5.787 9.852 1.00 92.50 76 SER A N 1
ATOM 573 C CA . SER A 1 76 ? -8.531 -5.517 10.252 1.00 92.50 76 SER A CA 1
ATOM 574 C C . SER A 1 76 ? -8.061 -4.122 9.839 1.00 92.50 76 SER A C 1
ATOM 576 O O . SER A 1 76 ? -7.107 -3.606 10.420 1.00 92.50 76 SER A O 1
ATOM 578 N N . PHE A 1 77 ? -8.735 -3.496 8.867 1.00 94.62 77 PHE A N 1
ATOM 579 C CA . PHE A 1 77 ? -8.384 -2.176 8.343 1.00 94.62 77 PHE A CA 1
ATOM 580 C C . PHE A 1 77 ? -9.572 -1.194 8.326 1.00 94.62 77 PHE A C 1
ATOM 582 O O . PHE A 1 77 ? -9.916 -0.654 7.264 1.00 94.62 77 PHE A O 1
ATOM 589 N N . PRO A 1 78 ? -10.204 -0.922 9.486 1.00 94.81 78 PRO A N 1
ATOM 590 C CA . PRO A 1 78 ? -11.432 -0.131 9.549 1.00 94.81 78 PRO A CA 1
ATOM 591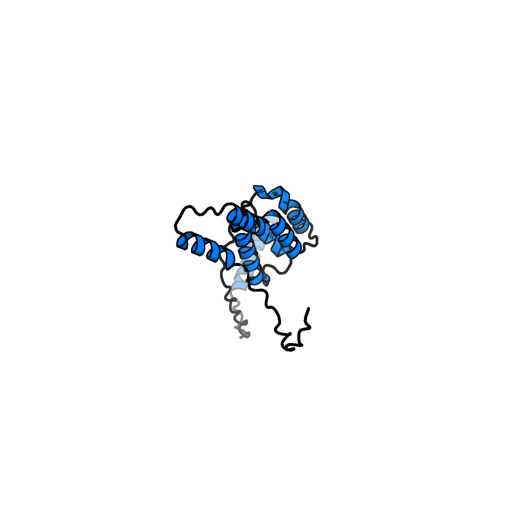 C C . PRO A 1 78 ? -11.211 1.358 9.239 1.00 94.81 78 PRO A C 1
ATOM 593 O O . PRO A 1 78 ? -12.157 2.066 8.905 1.00 94.81 78 PRO A O 1
ATOM 596 N N . THR A 1 79 ? -9.971 1.852 9.328 1.00 95.94 79 THR A N 1
ATOM 597 C CA . THR A 1 79 ? -9.634 3.269 9.122 1.00 95.94 79 THR A CA 1
ATOM 598 C C . THR A 1 79 ? -8.628 3.457 7.994 1.00 95.94 79 THR A C 1
ATOM 600 O O . THR A 1 79 ? -7.797 2.589 7.723 1.00 95.94 79 THR A O 1
ATOM 603 N N . ASN A 1 80 ? -8.630 4.630 7.361 1.00 96.00 80 ASN A N 1
ATOM 604 C CA . ASN A 1 80 ? -7.605 4.968 6.372 1.00 96.00 80 ASN A CA 1
ATOM 605 C C . ASN A 1 80 ? -6.188 4.928 6.968 1.00 96.00 80 ASN A C 1
ATOM 607 O O . ASN A 1 80 ? -5.270 4.436 6.313 1.00 96.00 80 ASN A O 1
ATOM 611 N N . SER A 1 81 ? -6.021 5.359 8.221 1.00 96.19 81 SER A N 1
ATOM 612 C CA . SER A 1 81 ? -4.738 5.289 8.924 1.00 96.19 81 SER A CA 1
ATOM 613 C C . SER A 1 81 ? -4.248 3.847 9.074 1.00 96.19 81 SER A C 1
ATOM 615 O O . SER A 1 81 ? -3.079 3.592 8.809 1.00 96.19 81 SER A O 1
ATOM 617 N N . SER A 1 82 ? -5.124 2.881 9.389 1.00 96.12 82 SER A N 1
ATOM 618 C CA . SER A 1 82 ? -4.737 1.460 9.462 1.00 96.12 82 SER A CA 1
ATOM 619 C C . SER A 1 82 ? -4.284 0.891 8.108 1.00 96.12 82 SER A C 1
ATOM 621 O O . SER A 1 82 ? -3.316 0.133 8.052 1.00 96.12 82 SER A O 1
ATOM 623 N N . LYS A 1 83 ? -4.904 1.322 6.999 1.00 96.12 83 LYS A N 1
ATOM 624 C CA . LYS A 1 83 ? -4.507 0.937 5.631 1.00 96.12 83 LYS A CA 1
ATOM 625 C C . LYS A 1 83 ? -3.146 1.517 5.246 1.00 96.12 83 LYS A C 1
ATOM 627 O O . LYS A 1 83 ? -2.314 0.817 4.674 1.00 96.12 83 LYS A O 1
ATOM 632 N N . VAL A 1 84 ? -2.899 2.786 5.581 1.00 96.25 84 VAL A N 1
ATOM 633 C CA . VAL A 1 84 ? -1.603 3.439 5.331 1.00 96.25 84 VAL A CA 1
ATOM 634 C C . VAL A 1 84 ? -0.507 2.855 6.217 1.00 96.25 84 VAL A C 1
ATOM 636 O O . VAL A 1 84 ? 0.574 2.570 5.714 1.00 96.25 84 VAL A O 1
ATOM 639 N N . ALA A 1 85 ? -0.783 2.609 7.499 1.00 95.56 85 ALA A N 1
ATOM 640 C CA . ALA A 1 85 ? 0.154 1.958 8.413 1.00 95.56 85 ALA A CA 1
ATOM 641 C C . ALA A 1 85 ? 0.579 0.584 7.884 1.00 95.56 85 ALA A C 1
ATOM 643 O O . ALA A 1 85 ? 1.767 0.264 7.851 1.00 95.56 85 ALA A O 1
ATOM 644 N N . PHE A 1 86 ? -0.393 -0.196 7.402 1.00 95.94 86 PHE A N 1
ATOM 645 C CA . PHE A 1 86 ? -0.135 -1.468 6.748 1.00 95.94 86 PHE A CA 1
ATOM 646 C C . PHE A 1 86 ? 0.767 -1.297 5.529 1.00 95.94 86 PHE A C 1
ATOM 648 O O . PHE A 1 86 ? 1.825 -1.912 5.494 1.00 95.94 86 PHE A O 1
ATOM 655 N N . ALA A 1 87 ? 0.428 -0.417 4.584 1.00 95.00 87 ALA A N 1
ATOM 656 C CA . ALA A 1 87 ? 1.252 -0.178 3.397 1.00 95.00 87 ALA A CA 1
ATOM 657 C C . ALA A 1 87 ? 2.695 0.226 3.750 1.00 95.00 87 ALA A C 1
ATOM 659 O O . ALA A 1 87 ? 3.650 -0.363 3.246 1.00 95.00 87 ALA A O 1
ATOM 660 N N . VAL A 1 88 ? 2.859 1.182 4.666 1.00 93.62 88 VAL A N 1
ATOM 661 C CA . VAL A 1 88 ? 4.171 1.674 5.106 1.00 93.62 88 VAL A CA 1
ATOM 662 C C . VAL A 1 88 ? 4.986 0.588 5.809 1.00 93.62 88 VAL A C 1
ATOM 664 O O . VAL A 1 88 ? 6.202 0.559 5.654 1.00 93.62 88 VAL A O 1
ATOM 667 N N . SER A 1 89 ? 4.349 -0.357 6.510 1.00 93.06 89 SER A N 1
ATOM 668 C CA . SER A 1 89 ? 5.055 -1.468 7.172 1.00 93.06 89 SER A CA 1
ATOM 669 C C . SER A 1 89 ? 5.799 -2.406 6.208 1.00 93.06 89 SER A C 1
ATOM 671 O O . SER A 1 89 ? 6.682 -3.151 6.631 1.00 93.06 89 SER A O 1
ATOM 673 N N . PHE A 1 90 ? 5.467 -2.355 4.915 1.00 92.38 90 PHE A N 1
ATOM 674 C CA . PHE A 1 90 ? 6.144 -3.102 3.855 1.00 92.38 90 PHE A CA 1
ATOM 675 C C . PHE A 1 90 ? 7.114 -2.247 3.040 1.00 92.38 90 PHE A C 1
ATOM 677 O O . PHE A 1 90 ? 7.743 -2.757 2.117 1.00 92.38 90 PHE A O 1
ATOM 684 N N . MET A 1 91 ? 7.262 -0.961 3.349 1.00 90.56 91 MET A N 1
ATOM 685 C CA . MET A 1 91 ? 8.231 -0.101 2.680 1.00 90.56 91 MET A CA 1
ATOM 686 C C . MET A 1 91 ? 9.592 -0.232 3.352 1.00 90.56 91 MET A C 1
ATOM 688 O O . MET A 1 91 ? 9.707 -0.177 4.571 1.00 90.56 91 MET A O 1
ATOM 692 N N . THR A 1 92 ? 10.629 -0.427 2.542 1.00 84.38 92 THR A N 1
ATOM 693 C CA . THR A 1 92 ? 12.004 -0.559 3.040 1.00 84.38 92 THR A CA 1
ATOM 694 C C . THR A 1 92 ? 12.652 0.803 3.301 1.00 84.38 92 THR A C 1
ATOM 696 O O . THR A 1 92 ? 12.247 1.827 2.743 1.00 84.38 92 THR A O 1
ATOM 699 N N . ASP A 1 93 ? 13.712 0.794 4.110 1.00 68.94 93 ASP A N 1
ATOM 700 C CA . ASP A 1 93 ? 14.433 1.950 4.666 1.00 68.94 93 ASP A CA 1
ATOM 701 C C . ASP A 1 93 ? 14.912 2.965 3.608 1.00 68.94 93 ASP A C 1
ATOM 703 O O . ASP A 1 93 ? 15.141 4.141 3.895 1.00 68.94 93 ASP A O 1
ATOM 707 N N . TYR A 1 94 ? 15.030 2.555 2.347 1.00 57.72 94 TYR A N 1
ATOM 708 C CA . TYR A 1 94 ? 15.413 3.443 1.250 1.00 57.72 94 TYR A CA 1
ATOM 709 C C . TYR A 1 94 ? 14.292 4.418 0.831 1.00 57.72 94 TYR A C 1
ATOM 711 O O . TYR A 1 94 ? 14.556 5.437 0.193 1.00 57.72 94 TYR A O 1
ATOM 719 N N . ALA A 1 95 ? 13.038 4.141 1.206 1.00 58.84 95 ALA A N 1
ATOM 720 C CA . ALA A 1 95 ? 11.878 5.006 0.971 1.00 58.84 95 ALA A CA 1
ATOM 721 C C . ALA A 1 95 ? 11.529 5.902 2.178 1.00 58.84 95 ALA A C 1
ATOM 723 O O . ALA A 1 95 ? 10.546 6.646 2.118 1.00 58.84 95 ALA A O 1
ATOM 724 N N . THR A 1 96 ? 12.340 5.864 3.246 1.00 71.56 96 THR A N 1
ATOM 725 C CA . THR A 1 96 ? 12.066 6.510 4.541 1.00 71.56 96 THR A CA 1
ATOM 726 C C . THR A 1 96 ? 11.622 7.960 4.391 1.00 71.56 96 THR A C 1
ATOM 728 O O . THR A 1 96 ? 10.581 8.324 4.931 1.00 71.56 96 THR A O 1
ATOM 731 N N . SER A 1 97 ? 12.345 8.774 3.611 1.00 80.69 97 SER A N 1
ATOM 732 C CA . SER A 1 97 ? 12.054 10.206 3.443 1.00 80.69 97 SER A CA 1
ATOM 733 C C . SER A 1 97 ? 10.704 10.497 2.783 1.00 80.69 97 SER A C 1
ATOM 735 O O . SER A 1 97 ? 10.115 11.540 3.058 1.00 80.69 97 SER A O 1
ATOM 737 N N . TRP A 1 98 ? 10.193 9.590 1.947 1.00 86.00 98 TRP A N 1
ATOM 738 C CA . TRP A 1 98 ? 8.931 9.790 1.237 1.00 86.00 98 TRP A CA 1
ATOM 739 C C . TRP A 1 98 ? 7.712 9.459 2.103 1.00 86.00 98 TRP A C 1
ATOM 741 O O . TRP A 1 98 ? 6.768 10.247 2.154 1.00 86.00 98 TRP A O 1
ATOM 751 N N . TYR A 1 99 ? 7.723 8.322 2.809 1.00 89.00 99 TYR A N 1
ATOM 752 C CA . TYR A 1 99 ? 6.575 7.921 3.628 1.00 89.00 99 TYR A CA 1
ATOM 753 C C . TYR A 1 99 ? 6.604 8.490 5.052 1.00 89.00 99 TYR A C 1
ATOM 755 O O . TYR A 1 99 ? 5.578 8.436 5.731 1.00 89.00 99 TYR A O 1
ATOM 763 N N . GLN A 1 100 ? 7.728 9.067 5.507 1.00 89.81 100 GLN A N 1
ATOM 764 C CA . GLN A 1 100 ? 7.844 9.752 6.806 1.00 89.81 100 GLN A CA 1
ATOM 765 C C . GLN A 1 100 ? 6.630 10.629 7.172 1.00 89.81 100 GLN A C 1
ATOM 767 O O . GLN A 1 100 ? 6.087 10.440 8.261 1.00 89.81 100 GLN A O 1
ATOM 772 N N . PRO A 1 101 ? 6.157 11.562 6.318 1.00 92.00 101 PRO A N 1
ATOM 773 C CA . PRO A 1 101 ? 5.019 12.410 6.668 1.00 92.00 101 PRO A CA 1
ATOM 774 C C . PRO A 1 101 ? 3.731 11.616 6.916 1.00 92.00 101 PRO A C 1
ATOM 776 O O . PRO A 1 101 ? 2.934 12.001 7.765 1.00 92.00 101 PRO A O 1
ATOM 779 N N . TYR A 1 102 ? 3.516 10.507 6.208 1.00 93.69 102 TYR A N 1
ATOM 780 C CA . TYR A 1 102 ? 2.354 9.645 6.425 1.00 93.69 102 TYR A CA 1
ATOM 781 C C . TYR A 1 102 ? 2.480 8.851 7.721 1.00 93.69 102 TYR A C 1
ATOM 783 O O . TYR A 1 102 ? 1.511 8.740 8.466 1.00 93.69 102 TYR A O 1
ATOM 791 N N . LEU A 1 103 ? 3.680 8.344 8.007 1.00 91.38 103 LEU A N 1
ATOM 792 C CA . LEU A 1 103 ? 3.968 7.617 9.236 1.00 91.38 103 LEU A CA 1
ATOM 793 C C . LEU A 1 103 ? 3.769 8.505 10.471 1.00 91.38 103 LEU A C 1
ATOM 795 O O . LEU A 1 103 ? 3.120 8.089 11.425 1.00 91.38 103 LEU A O 1
ATOM 799 N N . MET A 1 104 ? 4.255 9.749 10.422 1.00 93.25 104 MET A N 1
ATOM 800 C CA . MET A 1 104 ? 4.070 10.707 11.512 1.00 93.25 104 MET A CA 1
ATOM 801 C C . MET A 1 104 ? 2.587 11.020 11.741 1.00 93.25 104 MET A C 1
ATOM 803 O O . MET A 1 104 ? 2.129 11.024 12.877 1.00 93.25 104 MET A O 1
ATOM 807 N N . LYS A 1 105 ? 1.808 11.194 10.667 1.00 94.25 105 LYS A N 1
ATOM 808 C CA . LYS A 1 105 ? 0.356 11.395 10.775 1.00 94.25 105 LYS A CA 1
ATOM 809 C C . LYS A 1 105 ? -0.360 10.209 11.406 1.00 94.25 105 LYS A C 1
ATOM 811 O O . LYS A 1 105 ? -1.216 10.410 12.257 1.00 94.25 105 LYS A O 1
ATOM 816 N N . VAL A 1 106 ? 0.008 8.985 11.024 1.00 93.12 106 VAL A N 1
ATOM 817 C CA . VAL A 1 106 ? -0.535 7.768 11.643 1.00 93.12 106 VAL A CA 1
ATOM 818 C C . VAL A 1 106 ? -0.220 7.730 13.142 1.00 93.12 106 VAL A C 1
ATOM 820 O O . VAL A 1 106 ? -1.109 7.412 13.924 1.00 93.12 106 VAL A O 1
ATOM 823 N N . PHE A 1 107 ? 1.004 8.080 13.551 1.00 92.56 107 PHE A N 1
ATOM 824 C CA . PHE A 1 107 ? 1.389 8.098 14.968 1.00 92.56 107 PHE A CA 1
ATOM 825 C C . PHE A 1 107 ? 0.744 9.223 15.776 1.00 92.56 107 PHE A C 1
ATOM 827 O O . PHE A 1 107 ? 0.461 9.029 16.953 1.00 92.56 107 PHE A O 1
ATOM 834 N N . ASN A 1 108 ? 0.490 10.369 15.153 1.00 94.38 108 ASN A N 1
ATOM 835 C CA . ASN A 1 108 ? -0.190 11.495 15.787 1.00 94.38 108 ASN A CA 1
ATOM 836 C C . ASN A 1 108 ? -1.720 11.365 15.764 1.00 94.38 108 ASN A C 1
ATOM 838 O O . ASN A 1 108 ? -2.405 12.303 16.163 1.00 94.38 108 ASN A O 1
ATOM 842 N N . GLU A 1 109 ? -2.256 10.252 15.248 1.00 91.25 109 GLU A N 1
ATOM 843 C CA . GLU A 1 109 ? -3.694 10.052 15.022 1.00 91.25 109 GLU A CA 1
ATOM 844 C C . GLU A 1 109 ? -4.331 11.156 14.153 1.00 91.25 109 GLU A C 1
ATOM 846 O O . GLU A 1 109 ? -5.533 11.414 14.203 1.00 91.25 109 GLU A O 1
ATOM 851 N N . GLU A 1 110 ? -3.521 11.804 13.312 1.00 94.56 110 GLU A N 1
ATOM 852 C CA . GLU A 1 110 ? -3.986 12.794 12.352 1.00 94.56 110 GLU A CA 1
ATOM 853 C C . GLU A 1 110 ? -4.725 12.116 11.196 1.00 94.56 110 GLU A C 1
ATOM 855 O O . GLU A 1 110 ? -4.420 10.990 10.782 1.00 94.56 110 GLU A O 1
ATOM 860 N N . GLU A 1 111 ? -5.681 12.840 10.612 1.00 92.38 111 GLU A N 1
ATOM 861 C CA . GLU A 1 111 ? -6.414 12.339 9.461 1.00 92.38 111 GLU A CA 1
ATOM 862 C C . GLU A 1 111 ? -5.473 12.125 8.264 1.00 92.38 111 GLU A C 1
ATOM 864 O O . GLU A 1 111 ? -4.830 13.038 7.731 1.00 92.38 111 GLU A O 1
ATOM 869 N N . VAL A 1 112 ? -5.430 10.876 7.808 1.00 94.44 112 VAL A N 1
ATOM 870 C CA . VAL A 1 112 ? -4.759 10.461 6.583 1.00 94.44 112 VAL A CA 1
ATOM 871 C C . VAL A 1 112 ? -5.800 9.866 5.653 1.00 94.44 112 VAL A C 1
ATOM 873 O O . VAL A 1 112 ? -6.530 8.950 6.016 1.00 94.44 112 VAL A O 1
ATOM 876 N N . ALA A 1 113 ? -5.860 10.379 4.429 1.00 95.38 113 ALA A N 1
ATOM 877 C CA . ALA A 1 113 ? -6.717 9.832 3.392 1.00 95.38 113 ALA A CA 1
ATOM 878 C C . ALA A 1 113 ? -5.937 8.769 2.600 1.00 95.38 113 ALA A C 1
ATOM 880 O O . ALA A 1 113 ? -4.863 9.052 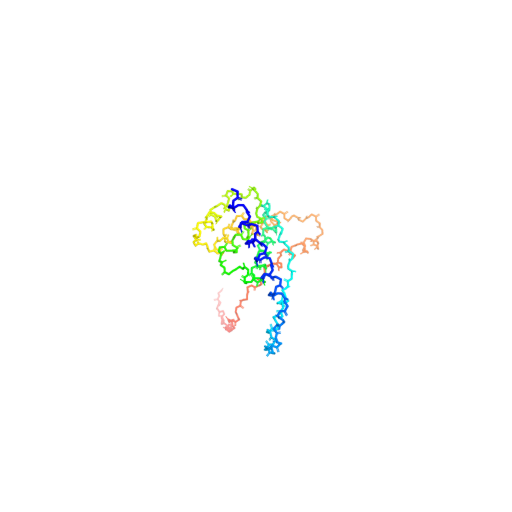2.063 1.00 95.38 113 ALA A O 1
ATOM 881 N N . PHE A 1 114 ? -6.462 7.541 2.540 1.00 94.19 114 PHE A N 1
ATOM 882 C CA . PHE A 1 114 ? -5.776 6.418 1.890 1.00 94.19 114 PHE A CA 1
ATOM 883 C C . PHE A 1 114 ? -5.609 6.643 0.379 1.00 94.19 114 PHE A C 1
ATOM 885 O O . PHE A 1 114 ? -4.543 6.387 -0.167 1.00 94.19 114 PHE A O 1
ATOM 892 N N . ASN A 1 115 ? -6.608 7.227 -0.286 1.00 93.12 115 ASN A N 1
ATOM 893 C CA . ASN A 1 115 ? -6.510 7.632 -1.691 1.00 93.12 115 ASN A CA 1
ATOM 894 C C . ASN A 1 115 ? -5.399 8.668 -1.922 1.00 93.12 115 ASN A C 1
ATOM 896 O O . ASN A 1 115 ? -4.602 8.502 -2.831 1.00 93.12 115 ASN A O 1
ATOM 900 N N . LYS A 1 116 ? -5.253 9.670 -1.044 1.00 93.69 116 LYS A N 1
ATOM 901 C CA . LYS A 1 116 ? -4.172 10.664 -1.154 1.00 93.69 116 LYS A CA 1
ATOM 902 C C . LYS A 1 116 ? -2.780 10.045 -0.984 1.00 93.69 116 LYS A C 1
ATOM 904 O O . LYS A 1 116 ? -1.802 10.555 -1.529 1.00 93.69 116 LYS A O 1
ATOM 909 N N . PHE A 1 117 ? -2.665 8.985 -0.186 1.00 94.12 117 PHE A N 1
ATOM 910 C CA . PHE A 1 117 ? -1.438 8.193 -0.109 1.00 94.12 117 PHE A CA 1
ATOM 911 C C . PHE A 1 117 ? -1.163 7.477 -1.439 1.00 94.12 117 PHE A C 1
ATOM 913 O O . PHE A 1 117 ? -0.057 7.598 -1.959 1.00 94.12 117 PHE A O 1
ATOM 920 N N . LEU A 1 118 ? -2.168 6.805 -2.013 1.00 92.88 118 LEU A N 1
ATOM 921 C CA . LEU A 1 118 ? -2.045 6.109 -3.299 1.00 92.88 118 LEU A CA 1
ATOM 922 C C . LEU A 1 118 ? -1.724 7.064 -4.453 1.00 92.88 118 LEU A C 1
ATOM 924 O O . LEU A 1 118 ? -0.842 6.764 -5.244 1.00 92.88 118 LEU A O 1
ATOM 928 N N . ASP A 1 119 ? -2.358 8.234 -4.521 1.00 91.25 119 ASP A N 1
ATOM 929 C CA . ASP A 1 119 ? -2.112 9.219 -5.581 1.00 91.25 119 ASP A CA 1
ATOM 930 C C . ASP A 1 119 ? -0.661 9.719 -5.566 1.00 91.25 119 ASP A C 1
ATOM 932 O O . ASP A 1 119 ? -0.013 9.810 -6.608 1.00 91.25 119 ASP A O 1
ATOM 936 N N . ASN A 1 120 ? -0.123 10.006 -4.376 1.00 91.19 120 ASN A N 1
ATOM 937 C CA . ASN A 1 120 ? 1.276 10.405 -4.210 1.00 91.19 120 ASN A CA 1
ATOM 938 C C . ASN A 1 120 ? 2.235 9.240 -4.503 1.00 91.19 120 ASN A C 1
ATOM 940 O O . ASN A 1 120 ? 3.290 9.430 -5.097 1.00 91.19 120 ASN A O 1
ATOM 944 N N . PHE A 1 121 ? 1.870 8.018 -4.110 1.00 90.56 121 PHE A N 1
ATOM 945 C CA . PHE A 1 121 ? 2.665 6.835 -4.430 1.00 90.56 121 PHE A CA 1
ATOM 946 C C . PHE A 1 121 ? 2.749 6.636 -5.948 1.00 90.56 121 PHE A C 1
ATOM 948 O O . PHE A 1 121 ? 3.838 6.501 -6.505 1.00 90.56 121 PHE A O 1
ATOM 955 N N . ASN A 1 122 ? 1.600 6.682 -6.619 1.00 89.06 122 ASN A N 1
ATOM 956 C CA . ASN A 1 122 ? 1.491 6.502 -8.057 1.00 89.06 122 ASN A CA 1
ATOM 957 C C . ASN A 1 122 ? 2.263 7.595 -8.800 1.00 89.06 122 ASN A C 1
ATOM 959 O O . ASN A 1 122 ? 3.021 7.284 -9.707 1.00 89.06 122 ASN A O 1
ATOM 963 N N . SER A 1 123 ? 2.168 8.862 -8.391 1.00 86.06 123 SER A N 1
ATOM 964 C CA . SER A 1 123 ? 2.867 9.946 -9.095 1.00 86.06 123 SER A CA 1
ATOM 965 C C . SER A 1 123 ? 4.396 9.819 -9.092 1.00 86.06 123 SER A C 1
ATOM 967 O O . SER A 1 123 ? 5.043 10.399 -9.963 1.00 86.06 123 SER A O 1
ATOM 969 N N . ILE A 1 124 ? 4.968 9.072 -8.142 1.00 84.94 124 ILE A N 1
ATOM 970 C CA . ILE A 1 124 ? 6.419 8.920 -7.971 1.00 84.94 124 ILE A CA 1
ATOM 971 C C . ILE A 1 124 ? 6.927 7.577 -8.492 1.00 84.94 124 ILE A C 1
ATOM 973 O O . ILE A 1 124 ? 8.037 7.515 -9.019 1.00 84.94 124 ILE A O 1
ATOM 977 N N . PHE A 1 125 ? 6.158 6.503 -8.301 1.00 85.25 125 PHE A N 1
ATOM 978 C CA . PHE A 1 125 ? 6.608 5.140 -8.592 1.00 85.25 125 PHE A CA 1
ATOM 979 C C . PHE A 1 125 ? 5.910 4.503 -9.781 1.00 85.25 125 PHE A C 1
ATOM 981 O O . PHE A 1 125 ? 6.445 3.546 -10.341 1.00 85.25 125 PHE A O 1
ATOM 988 N N . PHE A 1 126 ? 4.743 5.005 -10.187 1.00 83.88 126 PHE A N 1
ATOM 989 C CA . PHE A 1 126 ? 4.192 4.571 -11.459 1.00 83.88 126 PHE A CA 1
ATOM 990 C C . PHE A 1 126 ? 4.987 5.261 -12.548 1.00 83.88 126 PHE A C 1
ATOM 992 O O . PHE A 1 126 ? 5.321 6.446 -12.461 1.00 83.88 126 PHE A O 1
ATOM 999 N N . ASP A 1 127 ? 5.348 4.479 -13.552 1.00 67.19 127 ASP A N 1
ATOM 1000 C CA . ASP A 1 127 ? 6.154 4.983 -14.637 1.00 67.19 127 ASP A CA 1
ATOM 1001 C C . ASP A 1 127 ? 5.304 5.972 -15.448 1.00 67.19 127 ASP A C 1
ATOM 1003 O O . ASP A 1 127 ? 4.407 5.587 -16.197 1.00 67.19 127 ASP A O 1
ATOM 1007 N N . GLN A 1 128 ? 5.566 7.276 -15.311 1.00 59.94 128 GLN A N 1
ATOM 1008 C CA . GLN A 1 128 ? 4.968 8.291 -16.193 1.00 59.94 128 GLN A CA 1
ATOM 1009 C C . GLN A 1 128 ? 5.396 8.079 -17.658 1.00 59.94 128 GLN A C 1
ATOM 1011 O O . GLN A 1 128 ? 4.841 8.676 -18.579 1.00 59.94 128 GLN A O 1
ATOM 1016 N N . ASN A 1 129 ? 6.357 7.183 -17.887 1.00 52.69 129 ASN A N 1
ATOM 1017 C CA . ASN A 1 129 ? 6.843 6.777 -19.186 1.00 52.69 129 ASN A CA 1
ATOM 1018 C C . ASN A 1 129 ? 5.907 5.799 -19.920 1.00 52.69 129 ASN A C 1
ATOM 1020 O O . ASN A 1 129 ? 6.270 5.369 -20.999 1.00 52.69 129 ASN A O 1
ATOM 1024 N N . HIS A 1 130 ? 4.697 5.452 -19.461 1.00 54.38 130 HIS A N 1
ATOM 1025 C CA . HIS A 1 130 ? 3.803 4.655 -20.326 1.00 54.38 130 HIS A CA 1
ATOM 1026 C C . HIS A 1 130 ? 3.479 5.352 -21.661 1.00 54.38 130 HIS A C 1
ATOM 1028 O O . HIS A 1 130 ? 3.340 4.679 -22.677 1.00 54.38 130 HIS A O 1
ATOM 1034 N N . GLN A 1 131 ? 3.416 6.688 -21.697 1.00 53.66 131 GLN A N 1
ATOM 1035 C CA . GLN A 1 131 ? 3.228 7.429 -22.953 1.00 53.66 131 GLN A CA 1
ATOM 1036 C C . GLN A 1 131 ? 4.550 7.659 -23.697 1.00 53.66 131 GLN A C 1
ATOM 1038 O O . GLN A 1 131 ? 4.630 7.425 -24.902 1.00 53.66 131 GLN A O 1
ATOM 1043 N N . HIS A 1 132 ? 5.614 8.023 -22.980 1.00 51.47 132 HIS A N 1
ATOM 1044 C CA . HIS A 1 132 ? 6.916 8.287 -23.590 1.00 51.47 132 HIS A CA 1
ATOM 1045 C C . HIS A 1 132 ? 7.673 7.016 -24.001 1.00 51.47 132 HIS A C 1
ATOM 1047 O O . HIS A 1 132 ? 8.404 7.062 -24.974 1.00 51.47 132 HIS A O 1
ATOM 1053 N N . HIS A 1 133 ? 7.471 5.864 -23.361 1.00 54.62 133 HIS A N 1
ATOM 1054 C CA . HIS A 1 133 ? 8.059 4.581 -23.752 1.00 54.62 133 HIS A CA 1
ATOM 1055 C C . HIS A 1 133 ? 7.375 4.037 -25.003 1.00 54.62 133 HIS A C 1
ATOM 1057 O O . HIS A 1 133 ? 8.044 3.431 -25.829 1.00 54.62 133 HIS A O 1
ATOM 1063 N N . VAL A 1 134 ? 6.075 4.280 -25.199 1.00 53.69 134 VAL A N 1
ATOM 1064 C CA . VAL A 1 134 ? 5.394 3.945 -26.460 1.00 53.69 134 VAL A CA 1
ATOM 1065 C C . VAL A 1 134 ? 5.874 4.873 -27.576 1.00 53.69 134 VAL A C 1
ATOM 1067 O O . VAL A 1 134 ? 6.256 4.379 -28.630 1.00 53.69 134 VAL A O 1
ATOM 1070 N N . GLU A 1 135 ? 5.973 6.187 -27.345 1.00 50.94 135 GLU A N 1
ATOM 1071 C CA . GLU A 1 135 ? 6.543 7.115 -28.340 1.00 50.94 135 GLU A CA 1
ATOM 1072 C C . GLU A 1 135 ? 8.026 6.851 -28.635 1.00 50.94 135 GLU A C 1
ATOM 1074 O O . GLU A 1 135 ? 8.440 6.897 -29.792 1.00 50.94 135 GLU A O 1
ATOM 1079 N N . PHE A 1 136 ? 8.824 6.527 -27.618 1.00 48.59 136 PHE A N 1
ATOM 1080 C CA . PHE A 1 136 ? 10.243 6.202 -27.747 1.00 48.59 136 PHE A CA 1
ATOM 1081 C C . PHE A 1 136 ? 10.417 4.857 -28.462 1.00 48.59 136 PHE A C 1
ATOM 1083 O O . PHE A 1 136 ? 11.176 4.766 -29.421 1.00 48.59 136 PHE A O 1
ATOM 1090 N N . THR A 1 137 ? 9.656 3.823 -28.092 1.00 53.12 137 THR A N 1
ATOM 1091 C CA . THR A 1 137 ? 9.716 2.516 -28.772 1.00 53.12 137 THR A CA 1
ATOM 1092 C C . THR A 1 137 ? 9.235 2.628 -30.222 1.00 53.12 137 THR A C 1
ATOM 1094 O O . THR A 1 137 ? 9.871 2.055 -31.098 1.00 53.12 137 THR A O 1
ATOM 1097 N N . LEU A 1 138 ? 8.199 3.430 -30.517 1.00 60.81 138 LEU A N 1
ATOM 1098 C CA . LEU A 1 138 ? 7.732 3.683 -31.888 1.00 60.81 138 LEU A CA 1
ATOM 1099 C C . LEU A 1 138 ? 8.732 4.501 -32.723 1.00 60.81 138 LEU A C 1
ATOM 1101 O O . LEU A 1 138 ? 8.953 4.168 -33.885 1.00 60.81 138 LEU A O 1
ATOM 1105 N N . GLN A 1 139 ? 9.364 5.543 -32.165 1.00 56.28 139 GLN A N 1
ATOM 1106 C CA . GLN A 1 139 ? 10.362 6.343 -32.896 1.00 56.28 139 GLN A CA 1
ATOM 1107 C C . GLN A 1 139 ? 11.660 5.578 -33.181 1.00 56.28 139 GLN A C 1
ATOM 1109 O O . GLN A 1 139 ? 12.332 5.864 -34.175 1.00 56.28 139 GLN A O 1
ATOM 1114 N N . PHE A 1 140 ? 12.020 4.613 -32.332 1.00 54.06 140 PHE A N 1
ATOM 1115 C CA . PHE A 1 140 ? 13.224 3.798 -32.496 1.00 54.06 140 PHE A CA 1
ATOM 1116 C C . PHE A 1 140 ? 12.959 2.417 -33.127 1.00 54.06 140 PHE A C 1
ATOM 1118 O O . PHE A 1 140 ? 13.925 1.691 -33.383 1.00 54.06 140 PHE A O 1
ATOM 1125 N N . LEU A 1 141 ? 11.704 2.079 -33.467 1.00 62.44 141 LEU A N 1
ATOM 1126 C CA . LEU A 1 141 ? 11.344 0.868 -34.215 1.00 62.44 141 LEU A CA 1
ATOM 1127 C C . LEU A 1 141 ? 11.861 0.974 -35.661 1.00 62.44 141 LEU A C 1
ATOM 1129 O O . LEU A 1 141 ? 11.187 1.456 -36.572 1.00 62.44 141 LEU A O 1
ATOM 1133 N N . ARG A 1 142 ? 13.105 0.555 -35.894 1.00 65.06 142 ARG A N 1
ATOM 1134 C CA . ARG A 1 142 ? 13.663 0.433 -37.247 1.00 65.06 142 ARG A CA 1
ATOM 1135 C C . ARG A 1 142 ? 13.362 -0.952 -37.794 1.00 65.06 142 ARG A C 1
ATOM 1137 O O . ARG A 1 142 ? 13.603 -1.944 -37.118 1.00 65.06 142 ARG A O 1
ATOM 1144 N N . GLN A 1 143 ? 12.913 -1.023 -39.046 1.00 56.19 143 GLN A N 1
ATOM 1145 C CA . GLN A 1 143 ? 12.770 -2.286 -39.765 1.00 56.19 143 GLN A CA 1
ATOM 1146 C C . GLN A 1 143 ? 14.153 -2.936 -39.952 1.00 56.19 143 GLN A C 1
ATOM 1148 O O . GLN A 1 143 ? 14.883 -2.628 -40.892 1.00 56.19 143 GLN A O 1
ATOM 1153 N N . THR A 1 144 ? 14.525 -3.819 -39.033 1.00 52.78 144 THR A N 1
ATOM 1154 C CA . THR A 1 144 ? 15.768 -4.605 -39.072 1.00 52.78 144 THR A CA 1
ATOM 1155 C C . THR A 1 144 ? 15.529 -6.060 -39.488 1.00 52.78 144 THR A C 1
ATOM 1157 O O . THR A 1 144 ? 16.491 -6.807 -39.652 1.00 52.78 144 THR A O 1
ATOM 1160 N N . GLY A 1 145 ? 14.266 -6.444 -39.722 1.00 68.88 145 GLY A N 1
ATOM 1161 C CA . GLY A 1 145 ? 13.833 -7.780 -40.141 1.00 68.88 145 GLY A CA 1
ATOM 1162 C C . GLY A 1 145 ? 12.765 -7.771 -41.245 1.00 68.88 145 GLY A C 1
ATOM 1163 O O . GLY A 1 145 ? 12.561 -6.777 -41.951 1.00 68.88 145 GLY A O 1
ATOM 1164 N N . THR A 1 146 ? 12.080 -8.903 -41.414 1.00 74.19 146 THR A N 1
ATOM 1165 C CA . THR A 1 146 ? 11.014 -9.083 -42.411 1.00 74.19 146 THR A CA 1
ATOM 1166 C C . THR A 1 146 ? 9.822 -8.166 -42.116 1.00 74.19 146 THR A C 1
ATOM 1168 O O . THR A 1 146 ? 9.508 -7.894 -40.961 1.00 74.19 146 THR A O 1
ATOM 1171 N N . VAL A 1 147 ? 9.100 -7.725 -43.154 1.00 69.62 147 VAL A N 1
ATOM 1172 C CA . VAL A 1 147 ? 7.893 -6.875 -43.013 1.00 69.62 147 VAL A CA 1
ATOM 1173 C C . VAL A 1 147 ? 6.853 -7.500 -42.071 1.00 69.62 147 VAL A C 1
ATOM 1175 O O . VAL A 1 147 ? 6.165 -6.787 -41.344 1.00 69.62 147 VAL A O 1
ATOM 1178 N N . PHE A 1 148 ? 6.763 -8.832 -42.058 1.00 75.62 148 PHE A N 1
ATOM 1179 C CA . PHE A 1 148 ? 5.870 -9.585 -41.180 1.00 75.62 148 PHE A CA 1
ATOM 1180 C C . PHE A 1 148 ? 6.213 -9.413 -39.692 1.00 75.62 148 PHE A C 1
ATOM 1182 O O . PHE A 1 148 ? 5.323 -9.107 -38.903 1.00 75.62 148 PHE A O 1
ATOM 1189 N N . ASP A 1 149 ? 7.491 -9.536 -39.326 1.00 72.19 149 ASP A N 1
ATOM 1190 C CA . ASP A 1 149 ? 7.954 -9.411 -37.937 1.00 72.19 149 ASP A CA 1
ATOM 1191 C C . ASP A 1 149 ? 7.737 -7.985 -37.421 1.00 72.19 149 ASP A C 1
ATOM 1193 O O . ASP A 1 149 ? 7.188 -7.783 -36.341 1.00 72.19 149 ASP A O 1
ATOM 1197 N N . PHE A 1 150 ? 8.044 -6.995 -38.265 1.00 71.12 150 PHE A N 1
ATOM 1198 C CA . PHE A 1 150 ? 7.785 -5.584 -37.985 1.00 71.12 150 PHE A CA 1
ATOM 1199 C C . PHE A 1 150 ? 6.291 -5.292 -37.771 1.00 71.12 150 PHE A C 1
ATOM 1201 O O . PHE A 1 150 ? 5.917 -4.566 -36.854 1.00 71.12 150 PHE A O 1
ATOM 1208 N N . THR A 1 151 ? 5.417 -5.873 -38.597 1.00 70.75 151 THR A N 1
ATOM 1209 C CA . THR A 1 151 ? 3.965 -5.645 -38.509 1.00 70.75 151 THR A CA 1
ATOM 1210 C C . THR A 1 151 ? 3.356 -6.335 -37.284 1.00 70.75 151 THR A C 1
ATOM 1212 O O . THR A 1 151 ? 2.458 -5.786 -36.648 1.00 70.75 151 THR A O 1
ATOM 1215 N N . GLN A 1 152 ? 3.855 -7.521 -36.921 1.00 72.25 152 GLN A N 1
ATOM 1216 C CA . GLN A 1 152 ? 3.484 -8.218 -35.685 1.00 72.25 152 GLN A CA 1
ATOM 1217 C C . GLN A 1 152 ? 3.879 -7.417 -34.439 1.00 72.25 152 GLN A C 1
ATOM 1219 O O . GLN A 1 152 ? 3.077 -7.285 -33.515 1.00 72.25 152 GLN A O 1
ATOM 1224 N N . GLU A 1 153 ? 5.085 -6.852 -34.429 1.00 68.31 153 GLU A N 1
ATOM 1225 C CA . GLU A 1 153 ? 5.586 -6.028 -33.328 1.00 68.31 153 GLU A CA 1
ATOM 1226 C C . GLU A 1 153 ? 4.825 -4.696 -33.218 1.00 68.31 153 GLU A C 1
ATOM 1228 O O . GLU A 1 153 ? 4.414 -4.304 -32.132 1.00 68.31 153 GLU A O 1
ATOM 1233 N N . LEU A 1 154 ? 4.500 -4.047 -34.340 1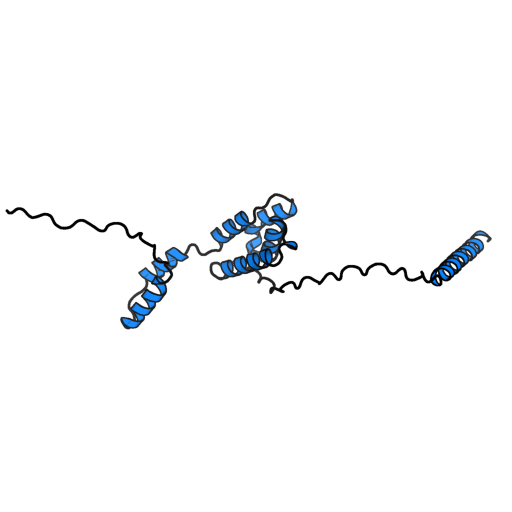.00 69.69 154 LEU A N 1
ATOM 1234 C CA . LEU A 1 154 ? 3.654 -2.848 -34.347 1.00 69.69 154 LEU A CA 1
ATOM 1235 C C . LEU A 1 154 ? 2.238 -3.125 -33.794 1.00 69.69 154 LEU A C 1
ATOM 1237 O O . LEU A 1 154 ? 1.713 -2.350 -32.992 1.00 69.69 154 LEU A O 1
ATOM 1241 N N . ASN A 1 155 ? 1.616 -4.240 -34.195 1.00 73.06 155 ASN A N 1
ATOM 1242 C CA . ASN A 1 155 ? 0.261 -4.602 -33.767 1.00 73.06 155 ASN A CA 1
ATOM 1243 C C . ASN A 1 155 ? 0.176 -4.965 -32.277 1.00 73.06 155 ASN A C 1
ATOM 1245 O O . ASN A 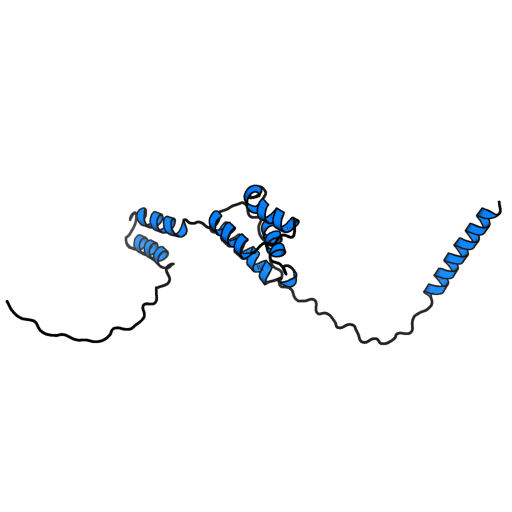1 155 ? -0.834 -4.662 -31.637 1.00 73.06 155 ASN A O 1
ATOM 1249 N N . SER A 1 156 ? 1.220 -5.578 -31.708 1.00 67.25 156 SER A N 1
ATOM 1250 C CA . SER A 1 156 ? 1.260 -5.889 -30.273 1.00 67.25 156 SER A CA 1
ATOM 1251 C C . SER A 1 156 ? 1.281 -4.618 -29.412 1.00 67.25 156 SER A C 1
ATOM 1253 O O . SER A 1 156 ? 0.677 -4.598 -28.341 1.00 67.25 156 SER A O 1
ATOM 1255 N N . HIS A 1 157 ? 1.887 -3.534 -29.910 1.00 61.75 157 HIS A N 1
ATOM 1256 C CA . HIS A 1 157 ? 1.905 -2.228 -29.247 1.00 61.75 157 HIS A CA 1
ATOM 1257 C C . HIS A 1 157 ? 0.623 -1.402 -29.464 1.00 61.75 157 HIS A C 1
ATOM 1259 O O . HIS A 1 157 ? 0.239 -0.636 -28.579 1.00 61.75 157 HIS A O 1
ATOM 1265 N N . ALA A 1 158 ? -0.071 -1.564 -30.597 1.00 57.31 158 ALA A N 1
ATOM 1266 C CA . ALA A 1 158 ? -1.316 -0.846 -30.894 1.00 57.31 158 ALA A CA 1
ATOM 1267 C C . ALA A 1 158 ? -2.540 -1.377 -30.116 1.00 57.31 158 ALA A C 1
ATOM 1269 O O . ALA A 1 158 ? -3.465 -0.621 -29.820 1.00 57.31 158 ALA A O 1
ATOM 1270 N N . SER A 1 159 ? -2.548 -2.662 -29.741 1.00 56.78 159 SER A N 1
ATOM 1271 C CA . SER A 1 159 ? -3.710 -3.320 -29.120 1.00 56.78 159 SER A CA 1
ATOM 1272 C C . SER A 1 159 ? -3.996 -2.910 -27.664 1.00 56.78 159 SER A C 1
ATOM 1274 O O . SER A 1 159 ? -4.996 -3.352 -27.097 1.00 56.78 159 SER A O 1
ATOM 1276 N N . THR A 1 160 ? -3.164 -2.069 -27.045 1.00 49.28 160 THR A N 1
ATOM 1277 C CA . THR A 1 160 ? -3.388 -1.554 -25.680 1.00 49.28 160 THR A CA 1
ATOM 1278 C C . THR A 1 160 ? -4.267 -0.295 -25.659 1.00 49.28 160 THR A C 1
ATOM 1280 O O . THR A 1 160 ? -4.654 0.171 -24.589 1.00 49.28 160 THR A O 1
ATOM 1283 N N . GLN A 1 161 ? -4.622 0.264 -26.823 1.00 46.38 161 GLN A N 1
ATOM 1284 C CA . GLN A 1 161 ? -5.626 1.324 -26.913 1.00 46.38 161 GLN A CA 1
ATOM 1285 C C . GLN A 1 161 ? -7.014 0.708 -27.124 1.00 46.38 161 GLN A C 1
ATOM 1287 O O . GLN A 1 161 ? -7.323 0.175 -28.188 1.00 46.38 161 GLN A O 1
ATOM 1292 N N . HIS A 1 162 ? -7.874 0.789 -26.104 1.00 37.69 162 HIS A N 1
ATOM 1293 C CA . HIS A 1 162 ? -9.306 0.547 -26.284 1.00 37.69 162 HIS A CA 1
ATOM 1294 C C . HIS A 1 162 ? -9.855 1.484 -27.378 1.00 37.69 162 HIS A C 1
ATOM 1296 O O . HIS A 1 162 ? -9.546 2.679 -27.346 1.00 37.69 162 HIS A O 1
ATOM 1302 N N . PRO A 1 163 ? -10.693 1.004 -28.318 1.00 40.88 163 PRO A N 1
ATOM 1303 C CA . PRO A 1 163 ? -11.259 1.869 -29.341 1.00 40.88 163 PRO A CA 1
ATOM 1304 C C . PRO A 1 163 ? -12.223 2.866 -28.699 1.00 40.88 163 PRO A C 1
ATOM 1306 O O . PRO A 1 163 ? -13.178 2.478 -28.022 1.00 40.88 163 PRO A O 1
ATOM 1309 N N . VAL A 1 164 ? -11.984 4.155 -28.940 1.00 44.16 164 VAL A N 1
ATOM 1310 C CA . VAL A 1 164 ? -12.964 5.215 -28.701 1.00 44.16 164 VAL A CA 1
ATOM 1311 C C . VAL A 1 164 ? -14.211 4.874 -29.517 1.00 44.16 164 VAL A C 1
ATOM 1313 O O . VAL A 1 164 ? -14.185 4.862 -30.746 1.00 44.16 164 VAL A O 1
ATOM 1316 N N . HIS A 1 165 ? -15.298 4.558 -28.820 1.00 45.00 165 HIS A N 1
ATOM 1317 C CA . HIS A 1 165 ? -16.608 4.335 -29.411 1.00 45.00 165 HIS A CA 1
ATOM 1318 C C . HIS A 1 165 ? -17.123 5.661 -29.991 1.00 45.00 165 HIS A C 1
ATOM 1320 O O . HIS A 1 165 ? -17.621 6.514 -29.256 1.00 45.00 165 HIS A O 1
ATOM 1326 N N . LEU A 1 166 ? -16.997 5.853 -31.305 1.00 48.25 166 LEU A N 1
ATOM 1327 C CA . LEU A 1 166 ? -17.694 6.929 -32.010 1.00 48.25 166 LEU A CA 1
ATOM 1328 C C . LEU A 1 166 ? -19.202 6.609 -32.048 1.00 48.25 166 LEU A C 1
ATOM 1330 O O . LEU A 1 166 ? -19.565 5.486 -32.403 1.00 48.25 166 LEU A O 1
ATOM 1334 N N . PRO A 1 167 ? -20.092 7.543 -31.664 1.00 40.81 167 PRO A N 1
ATOM 1335 C CA . PRO A 1 167 ? -21.531 7.335 -31.778 1.00 40.81 167 PRO A CA 1
ATOM 1336 C C . PRO A 1 167 ? -21.982 7.356 -33.253 1.00 40.81 167 PRO A C 1
ATOM 1338 O O . PRO A 1 167 ? -21.413 8.103 -34.054 1.00 40.81 167 PRO A O 1
ATOM 1341 N N . PRO A 1 168 ? -23.003 6.560 -33.625 1.00 51.53 168 PRO A N 1
ATOM 1342 C CA . PRO A 1 168 ? -23.486 6.470 -34.990 1.00 51.53 168 PRO A CA 1
ATOM 1343 C C . PRO A 1 168 ? -24.617 7.477 -35.192 1.00 51.53 168 PRO A C 1
ATOM 1345 O O . PRO A 1 168 ? -25.777 7.116 -35.086 1.00 51.53 168 PRO A O 1
ATOM 1348 N N . ASP A 1 169 ? -24.292 8.727 -35.489 1.00 51.06 169 ASP A N 1
ATOM 1349 C CA . ASP A 1 169 ? -25.282 9.670 -36.009 1.00 51.06 169 ASP A CA 1
ATOM 1350 C C . ASP A 1 169 ? -24.589 10.605 -36.989 1.00 51.06 169 ASP A C 1
ATOM 1352 O O . ASP A 1 169 ? -23.930 11.548 -36.577 1.00 51.06 169 ASP A O 1
ATOM 1356 N N . TYR A 1 170 ? -24.664 10.262 -38.274 1.00 45.56 170 TYR A N 1
ATOM 1357 C CA . TYR A 1 170 ? -24.907 11.167 -39.405 1.00 45.56 170 TYR A CA 1
ATOM 1358 C C . TYR A 1 170 ? -25.006 10.295 -40.665 1.00 45.56 170 TYR A C 1
ATOM 1360 O O . TYR A 1 170 ? -24.047 10.094 -41.409 1.00 45.56 170 TYR A O 1
ATOM 1368 N N . ALA A 1 171 ? -26.189 9.716 -40.861 1.00 50.31 171 ALA A N 1
ATOM 1369 C CA . ALA A 1 171 ? -26.658 9.281 -42.168 1.00 50.31 171 ALA A CA 1
ATOM 1370 C C . ALA A 1 171 ? -27.626 10.347 -42.710 1.00 50.31 171 ALA A C 1
ATOM 1372 O O . ALA A 1 171 ? -28.400 10.905 -41.935 1.00 50.31 171 ALA A O 1
ATOM 1373 N N . SER A 1 172 ? -27.616 10.526 -44.037 1.00 50.03 172 SER A N 1
ATOM 1374 C CA . SER A 1 172 ? -28.424 11.462 -44.847 1.00 50.03 172 SER A CA 1
ATOM 1375 C C . SER A 1 172 ? -27.851 12.891 -44.866 1.00 50.03 172 SER A C 1
ATOM 1377 O O . SER A 1 172 ? -27.667 13.493 -43.821 1.00 50.03 172 SER A O 1
ATOM 1379 N N . ASP A 1 173 ? -27.422 13.461 -45.995 1.00 43.75 173 ASP A N 1
ATOM 1380 C CA . ASP A 1 173 ? -28.153 13.555 -47.261 1.00 43.75 173 ASP A CA 1
ATOM 1381 C C . ASP A 1 173 ? -27.293 13.376 -48.526 1.00 43.75 173 ASP A C 1
ATOM 1383 O O . ASP A 1 173 ? -26.084 13.608 -48.549 1.00 43.75 173 ASP A O 1
ATOM 1387 N N . GLY A 1 174 ? -27.971 12.917 -49.582 1.00 51.59 174 GLY A N 1
ATOM 1388 C CA . GLY A 1 174 ? -27.450 12.681 -50.928 1.00 51.59 174 GLY A CA 1
ATOM 1389 C C . GLY A 1 174 ? -27.218 13.949 -51.773 1.00 51.59 174 GLY A C 1
ATOM 1390 O O . GLY A 1 174 ? -27.260 15.063 -51.261 1.00 51.59 174 GLY A O 1
ATOM 1391 N N . PRO A 1 175 ? -26.925 13.777 -53.077 1.00 54.78 175 PRO A N 1
ATOM 1392 C CA . PRO A 1 175 ? -26.106 14.710 -53.844 1.00 54.78 175 PRO A CA 1
ATOM 1393 C C . PRO A 1 175 ? -26.932 15.802 -54.532 1.00 54.78 175 PRO A C 1
ATOM 1395 O O . PRO A 1 175 ? -27.923 15.499 -55.196 1.00 54.78 175 PRO A O 1
ATOM 1398 N N . GLU A 1 176 ? -26.462 17.050 -54.476 1.00 52.75 176 GLU A N 1
ATOM 1399 C CA . GLU A 1 176 ? -26.991 18.138 -55.303 1.00 52.75 176 GLU A CA 1
ATOM 1400 C C . GLU A 1 176 ? -25.907 18.688 -56.248 1.00 52.75 176 GLU A C 1
ATOM 1402 O O . GLU A 1 176 ? -24.882 19.230 -55.841 1.00 52.75 176 GLU A O 1
ATOM 1407 N N . SER A 1 177 ? -26.163 18.407 -57.526 1.00 52.62 177 SER A N 1
ATOM 1408 C CA . SER A 1 177 ? -25.688 18.973 -58.796 1.00 52.62 177 SER A CA 1
ATOM 1409 C C . SER A 1 177 ? -24.586 20.045 -58.838 1.00 52.62 177 SER A C 1
ATOM 1411 O O . SER A 1 177 ? -24.689 21.120 -58.251 1.00 52.62 177 SER A O 1
ATOM 1413 N N . SER A 1 178 ? -23.628 19.782 -59.740 1.00 49.22 178 SER A N 1
ATOM 1414 C CA . SER A 1 178 ? -22.757 20.741 -60.435 1.00 49.22 178 SER A CA 1
ATOM 1415 C C . SER A 1 178 ? -23.460 22.015 -60.912 1.00 49.22 178 SER A C 1
ATOM 1417 O O . SER A 1 178 ? -24.624 21.973 -61.317 1.00 49.22 178 SER A O 1
ATOM 1419 N N . PRO A 1 179 ? -22.666 23.078 -61.106 1.00 60.09 179 PRO A N 1
ATOM 1420 C CA . PRO A 1 179 ? -22.704 23.755 -62.394 1.00 60.09 179 PRO A CA 1
ATOM 1421 C C . PRO A 1 179 ? -21.325 23.889 -63.053 1.00 60.09 179 PRO A C 1
ATOM 1423 O O . PRO A 1 179 ? -20.274 23.877 -62.414 1.00 60.09 179 PRO A O 1
ATOM 1426 N N . GLU A 1 180 ? -21.408 23.974 -64.375 1.00 53.03 180 GLU A N 1
ATOM 1427 C CA . GLU A 1 180 ? -20.366 24.147 -65.379 1.00 53.03 180 GLU A CA 1
ATOM 1428 C C . GLU A 1 180 ? -19.551 25.438 -65.195 1.00 53.03 180 GLU A C 1
ATOM 1430 O O . GLU A 1 180 ? -20.113 26.492 -64.884 1.00 53.03 180 GLU A O 1
ATOM 1435 N N . ASN A 1 181 ? -18.246 25.356 -65.483 1.00 47.53 181 ASN A N 1
ATOM 1436 C CA . ASN A 1 181 ? -17.525 26.277 -66.375 1.00 47.53 181 ASN A CA 1
ATOM 1437 C C . ASN A 1 181 ? -16.221 25.622 -66.854 1.00 47.53 181 ASN A C 1
ATOM 1439 O O . ASN A 1 181 ? -15.447 25.172 -65.978 1.00 47.53 181 ASN A O 1
#

Radius of gyration: 35.66 Å; Cα contacts (8 Å, |Δi|>4): 85; chains: 1; bounding box: 44×56×137 Å

Organism: NCBI:txid27349

Foldseek 3Di:
DPVVVVVVVVVVVVVVVVVVVVPDDPDDDPDPPDPPPPPPPQDDDDQQAAQPLAAAPSLVSLVVSLVVVCVSCVVQVVALLSSLVSSVVRYDPVCCVPCVVSVVCSVVVHDDHNVVVVVSSCVRRYPPCPVVVLVVCVVPLDCPDDPVVSVVVVVVSVVVDDDDDDDDDDDDDDDDDDDDD

Mean predicted aligned error: 19.76 Å